Protein AF-A0A850S9U6-F1 (afdb_monomer)

Secondary structure (DSSP, 8-state):
---EEEE-S--HHHHS-SS-S-B-S-EEEE---EEETTEEE---EEEEESSS-B--HHHHHHHHHHHHHTT-PPPP--B-TTSPBP-STTTHHHHHHHHHHHHHTT--TTTS-HHHHHHHHHHH---HHHHHHHHHHHIIIIIHHHHHTT--EEEEEE-----GGGTTSHHHHHHHHHH-EEEEEEEEEEE--TTS--EEEEEEE-TTSTT-EEEEEE--BTTB-------B--TT---STTSS----TTS---TTS--SEEEEPP----TTT----

pLDDT: mean 76.16, std 18.92, range [28.38, 97.56]

Radius of gyration: 18.92 Å; Cα contacts (8 Å, |Δi|>4): 518; chains: 1; bounding box: 41×50×53 Å

Sequence (277 aa):
MPQQKTQTLFDIKKHGFNFVNSWEGNITIKIPKLSIGPLKIDLGEVTIMKNMSYGLCGGMIYSALDSFLEGREIPDQRCDAYGRLVLDAATRPIKKYIWARQMDSLRSDDDGWGPVKKMLDWVFRQTKGEVIGWSTDRFKYEIAPRIDGGVPVPLLLVRKAYGYKSLLKNKSLAKALYTNHQVLAIGYRRHEPAGQLAHWDVDIYDPNYPDEVHTLHHHKEGKKVIRMQTRKVDSDRFTNYDYNSGVDVNNPLPSNGIFRGFFNTTYFIDKEERIMP

Nearest PDB structures (foldseek):
  1nmb-assembly1_N  TM=3.288E-01  e=9.186E+00  Influenza A virus

Mean predicted aligned error: 9.52 Å

Foldseek 3Di:
DDKDKFFFPQDLQFLADQAAFKDFAWDKDADDFDDQPPDTDHDGIDTLDHGDIAGLFQLRQQSSLLCVVVVGGAPDFDADPRRHGDDDPVCVLVVVLSVVSSQVLQQDDPPTGVNLSVLVNLQADDALVVQLVVQVVQCVPPQQVCSNVSHKFKKKFQQHHDHPVCSVPVNVSSCSVRLIGIWIFGIKIWDDDVPADIWMWTWIGGSNDRPFIFTQTRGDDDRDDDWGDRDGPDPDDPPPPPPPPPPPPPDDDPSRTGTSHMHTGDRDCPPPDRDRD

Solvent-accessible surface area (backbone atoms only — not comparable to full-atom values): 15802 Å² total; per-residue (Å²): 126,84,70,55,70,51,58,27,84,71,48,53,83,39,22,35,60,83,33,33,50,61,44,81,47,68,46,67,50,74,45,68,78,42,71,49,87,95,42,78,46,75,62,54,71,41,72,61,41,73,81,40,80,45,67,54,34,36,1,50,42,45,51,23,48,49,22,51,76,70,75,38,67,53,72,90,78,59,57,45,102,82,34,27,67,54,83,50,87,80,42,44,53,46,55,53,50,29,54,53,31,33,53,49,50,37,21,35,90,93,80,53,33,49,44,48,42,52,50,48,50,61,23,33,42,81,62,55,65,59,44,36,51,50,22,52,50,41,37,66,74,59,42,46,60,34,25,76,69,45,39,66,41,48,30,40,38,42,35,61,77,40,55,63,85,42,61,85,35,67,71,53,47,41,47,55,66,72,59,37,50,34,32,26,37,37,25,35,33,47,43,70,53,90,97,53,75,68,27,38,39,34,31,24,46,39,45,76,43,42,82,42,52,25,35,42,52,50,54,77,50,96,92,63,67,62,62,32,49,83,42,72,75,69,79,98,68,88,74,80,76,74,79,78,61,79,73,62,89,85,65,77,69,78,94,81,51,54,35,53,32,46,42,77,43,65,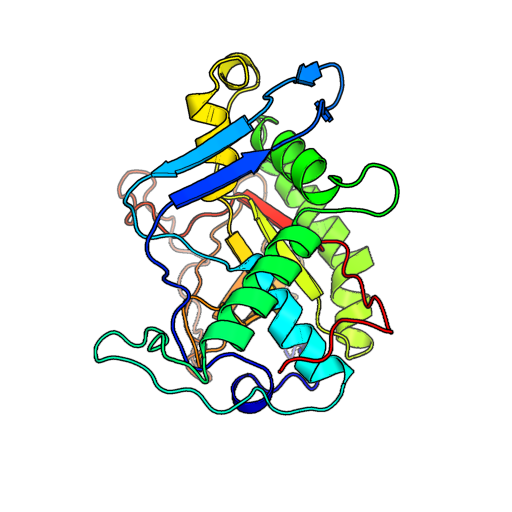83,83,83,65,88,87,82,69,75,88,111

Structure (mmCIF, N/CA/C/O backbone):
data_AF-A0A850S9U6-F1
#
_entry.id   AF-A0A850S9U6-F1
#
loop_
_atom_site.group_PDB
_atom_site.id
_atom_site.type_symbol
_atom_site.label_atom_id
_atom_site.label_alt_id
_atom_site.label_comp_id
_atom_site.label_asym_id
_atom_site.label_entity_id
_atom_site.label_seq_id
_atom_site.pdbx_PDB_ins_code
_atom_site.Cartn_x
_atom_site.Cartn_y
_atom_site.Cartn_z
_atom_site.occupancy
_atom_site.B_iso_or_equiv
_atom_site.auth_seq_id
_atom_site.auth_comp_id
_atom_site.auth_asym_id
_atom_site.auth_atom_id
_atom_site.pdbx_PDB_model_num
ATOM 1 N N . MET A 1 1 ? -17.280 -20.811 16.523 1.00 45.53 1 MET A N 1
ATOM 2 C CA . MET A 1 1 ? -17.776 -20.935 15.132 1.00 45.53 1 MET A CA 1
ATOM 3 C C . MET A 1 1 ? -16.576 -20.884 14.192 1.00 45.53 1 MET A C 1
ATOM 5 O O . MET A 1 1 ? -15.573 -20.311 14.610 1.00 45.53 1 MET A O 1
ATOM 9 N N . PRO A 1 2 ? -16.615 -21.512 13.003 1.00 50.59 2 PRO A N 1
ATOM 10 C CA . PRO A 1 2 ? -15.501 -21.455 12.057 1.00 50.59 2 PRO A CA 1
ATOM 11 C C . PRO A 1 2 ? -15.239 -20.015 11.595 1.00 50.59 2 PRO A C 1
ATOM 13 O O . PRO A 1 2 ? -16.166 -19.224 11.434 1.00 50.59 2 PRO A O 1
ATOM 16 N N . GLN A 1 3 ? -13.965 -19.682 11.402 1.00 64.06 3 GLN A N 1
ATOM 17 C CA . GLN A 1 3 ? -13.513 -18.373 10.935 1.00 64.06 3 GLN A CA 1
ATOM 18 C C . GLN A 1 3 ? -13.866 -18.215 9.450 1.00 64.06 3 GLN A C 1
ATOM 20 O O . GLN A 1 3 ? -13.348 -18.951 8.611 1.00 64.06 3 GLN A O 1
ATOM 25 N N . GLN A 1 4 ? -14.736 -17.263 9.106 1.00 75.94 4 GLN A N 1
ATOM 26 C CA . GLN A 1 4 ? -15.033 -16.975 7.702 1.00 75.94 4 GLN A CA 1
ATOM 27 C C . GLN A 1 4 ? -13.860 -16.194 7.097 1.00 75.94 4 GLN A C 1
ATOM 29 O O . GLN A 1 4 ? -13.583 -15.068 7.520 1.00 75.94 4 GLN A O 1
ATOM 34 N N . LYS A 1 5 ? -13.165 -16.807 6.132 1.00 87.62 5 LYS A N 1
ATOM 35 C CA . LYS A 1 5 ? -12.080 -16.201 5.352 1.00 87.62 5 LYS A CA 1
ATOM 36 C C . LYS A 1 5 ? -12.600 -15.814 3.966 1.00 87.62 5 LYS A C 1
ATOM 38 O O . LYS A 1 5 ? -13.011 -16.692 3.213 1.00 87.62 5 LYS A O 1
ATOM 43 N N . THR A 1 6 ? -12.519 -14.533 3.623 1.00 93.44 6 THR A N 1
ATOM 44 C CA . THR A 1 6 ? -12.699 -14.027 2.253 1.00 93.44 6 THR A CA 1
ATOM 45 C C . THR A 1 6 ? -11.321 -13.699 1.677 1.00 93.44 6 THR A C 1
ATOM 47 O O . THR A 1 6 ? -10.477 -13.145 2.383 1.00 93.44 6 THR A O 1
ATOM 50 N N . GLN A 1 7 ? -11.065 -14.021 0.410 1.00 95.38 7 GLN A N 1
ATOM 51 C CA . GLN A 1 7 ? -9.871 -13.589 -0.327 1.00 95.38 7 GLN A CA 1
ATOM 52 C C . GLN A 1 7 ? -10.266 -13.142 -1.733 1.00 95.38 7 GLN A C 1
ATOM 54 O O . GLN A 1 7 ? -11.222 -13.652 -2.312 1.00 95.38 7 GLN A O 1
ATOM 59 N N . THR A 1 8 ? -9.485 -12.221 -2.278 1.00 97.12 8 THR A N 1
ATOM 60 C CA . THR A 1 8 ? -9.465 -11.891 -3.705 1.00 97.12 8 THR A CA 1
ATOM 61 C C . THR A 1 8 ? -8.628 -12.919 -4.477 1.00 97.12 8 THR A C 1
ATOM 63 O O . THR A 1 8 ? -7.943 -13.746 -3.876 1.00 97.12 8 THR A O 1
ATOM 66 N N . LEU A 1 9 ? -8.627 -12.846 -5.811 1.00 97.19 9 LEU A N 1
ATOM 67 C CA . LEU A 1 9 ? -7.734 -13.653 -6.658 1.00 97.19 9 LEU A CA 1
ATOM 68 C C . LEU A 1 9 ? -6.319 -13.047 -6.799 1.00 97.19 9 LEU A C 1
ATOM 70 O O . LEU A 1 9 ? -5.567 -13.430 -7.695 1.00 97.19 9 LEU A O 1
ATOM 74 N N . PHE A 1 10 ? -5.949 -12.082 -5.949 1.00 97.31 10 PHE A N 1
ATOM 75 C CA . PHE A 1 10 ? -4.628 -11.458 -5.980 1.00 97.31 10 PHE A CA 1
ATOM 76 C C . PHE A 1 10 ? -3.550 -12.444 -5.513 1.00 97.31 10 PHE A C 1
ATOM 78 O O . PHE A 1 10 ? -3.314 -12.633 -4.321 1.00 97.31 10 PHE A O 1
ATOM 85 N N . ASP A 1 11 ? -2.875 -13.063 -6.475 1.00 95.88 11 ASP A N 1
ATOM 86 C CA . ASP A 1 11 ? -1.643 -13.815 -6.250 1.00 95.88 11 ASP A CA 1
ATOM 87 C C . ASP A 1 11 ? -0.455 -12.848 -6.107 1.00 95.88 11 ASP A C 1
ATOM 89 O O . ASP A 1 11 ? -0.124 -12.122 -7.048 1.00 95.88 11 ASP A O 1
ATOM 93 N N . ILE A 1 12 ? 0.190 -12.843 -4.937 1.00 93.81 12 ILE A N 1
ATOM 94 C CA . ILE A 1 12 ? 1.340 -11.977 -4.636 1.00 93.81 12 ILE A CA 1
ATOM 95 C C . ILE A 1 12 ? 2.566 -12.271 -5.512 1.00 93.81 12 ILE A C 1
ATOM 97 O O . ILE A 1 12 ? 3.375 -11.374 -5.706 1.00 93.81 12 ILE A O 1
ATOM 101 N N . LYS A 1 13 ? 2.697 -13.490 -6.053 1.00 93.12 13 LYS A N 1
ATOM 102 C CA . LYS A 1 13 ? 3.834 -13.896 -6.898 1.00 93.12 13 LYS A CA 1
ATOM 103 C C . LYS A 1 13 ? 3.654 -13.521 -8.364 1.00 93.12 13 LYS A C 1
ATOM 105 O O . LYS A 1 13 ? 4.620 -13.518 -9.116 1.00 93.12 13 LYS A O 1
ATOM 110 N N . LYS A 1 14 ? 2.412 -13.244 -8.767 1.00 95.00 14 LYS A N 1
ATOM 111 C CA . LYS A 1 14 ? 2.054 -12.821 -10.126 1.00 95.00 14 LYS A CA 1
ATOM 112 C C . LYS A 1 14 ? 1.862 -11.320 -10.210 1.00 95.00 14 LYS A C 1
ATOM 114 O O . LYS A 1 14 ? 2.359 -10.696 -11.132 1.00 95.00 14 LYS A O 1
ATOM 119 N N . HIS A 1 15 ? 1.138 -10.742 -9.257 1.00 96.12 15 HIS A N 1
ATOM 120 C CA . HIS A 1 15 ? 0.735 -9.336 -9.290 1.00 96.12 15 HIS A CA 1
ATOM 121 C C . HIS A 1 15 ? 1.521 -8.466 -8.298 1.00 96.12 15 HIS A C 1
ATOM 123 O O . HIS A 1 15 ? 1.334 -7.256 -8.283 1.00 96.12 15 HIS A O 1
ATOM 129 N N . GLY A 1 16 ? 2.360 -9.052 -7.437 1.00 94.88 16 GLY A N 1
ATOM 130 C CA . GLY A 1 16 ? 3.241 -8.329 -6.518 1.00 94.88 16 GLY A CA 1
ATOM 131 C C . GLY A 1 16 ? 4.669 -8.221 -7.058 1.00 94.88 16 GLY A C 1
ATOM 132 O O . GLY A 1 16 ? 5.138 -9.077 -7.802 1.00 94.88 16 GLY A O 1
ATOM 133 N N . PHE A 1 17 ? 5.365 -7.144 -6.693 1.00 94.62 17 PHE A N 1
ATOM 134 C CA . PHE A 1 17 ? 6.792 -6.983 -6.977 1.00 94.62 17 PHE A CA 1
ATOM 135 C C . PHE A 1 17 ? 7.620 -7.944 -6.119 1.00 94.62 17 PHE A C 1
ATOM 137 O O . PHE A 1 17 ? 7.339 -8.085 -4.926 1.00 94.62 17 PHE A O 1
ATOM 144 N N . ASN A 1 18 ? 8.669 -8.527 -6.708 1.00 92.50 18 ASN A N 1
ATOM 145 C CA . ASN A 1 18 ? 9.593 -9.451 -6.034 1.00 92.50 18 ASN A CA 1
ATOM 146 C C . ASN A 1 18 ? 10.789 -8.739 -5.357 1.00 92.50 18 ASN A C 1
ATOM 148 O O . ASN A 1 18 ? 11.627 -9.381 -4.723 1.00 92.50 18 ASN A O 1
ATOM 152 N N . PHE A 1 19 ? 10.875 -7.409 -5.480 1.00 92.94 19 PHE A N 1
ATOM 153 C CA . PHE A 1 19 ? 11.898 -6.587 -4.838 1.00 92.94 19 PHE A CA 1
ATOM 154 C C . PHE A 1 19 ? 11.348 -5.793 -3.651 1.00 92.94 19 PHE A C 1
ATOM 156 O O . PHE A 1 19 ? 10.196 -5.356 -3.637 1.00 92.94 19 PHE A O 1
ATOM 163 N N . VAL A 1 20 ? 12.208 -5.541 -2.663 1.00 90.44 20 VAL A N 1
ATOM 164 C CA . VAL A 1 20 ? 11.877 -4.718 -1.497 1.00 90.44 20 VAL A CA 1
ATOM 165 C C . VAL A 1 20 ? 11.725 -3.253 -1.899 1.00 90.44 20 VAL A C 1
ATOM 167 O O . VAL A 1 20 ? 12.541 -2.693 -2.636 1.00 90.44 20 VAL A O 1
ATOM 170 N N . ASN A 1 21 ? 10.707 -2.602 -1.350 1.00 91.00 21 ASN A N 1
ATOM 171 C CA . ASN A 1 21 ? 10.421 -1.180 -1.503 1.00 91.00 21 ASN A CA 1
ATOM 172 C C . ASN A 1 21 ? 11.488 -0.272 -0.846 1.00 91.00 21 ASN A C 1
ATOM 174 O O . ASN A 1 21 ? 11.256 0.371 0.180 1.00 91.00 21 ASN A O 1
ATOM 178 N N . SER A 1 22 ? 12.673 -0.207 -1.449 1.00 89.62 22 SER A N 1
ATOM 179 C CA . SER A 1 22 ? 13.785 0.636 -1.015 1.00 89.62 22 SER A CA 1
ATOM 180 C C . SER A 1 22 ? 14.464 1.288 -2.211 1.00 89.62 22 SER A C 1
ATOM 182 O O . SER A 1 22 ? 14.926 0.625 -3.138 1.00 89.62 22 SER A O 1
ATOM 184 N N . TRP A 1 23 ? 14.532 2.613 -2.171 1.00 88.75 23 TRP A N 1
ATOM 185 C CA . TRP A 1 23 ? 14.993 3.449 -3.268 1.00 88.75 23 TRP A CA 1
ATOM 186 C C . TRP A 1 23 ? 15.943 4.522 -2.746 1.00 88.75 23 TRP A C 1
ATOM 188 O O . TRP A 1 23 ? 15.773 5.022 -1.638 1.00 88.75 23 TRP A O 1
ATOM 198 N N . GLU A 1 24 ? 16.917 4.922 -3.558 1.00 85.56 24 GLU A N 1
ATOM 199 C CA . GLU A 1 24 ? 17.887 5.962 -3.202 1.00 85.56 24 GLU A CA 1
ATOM 200 C C . GLU A 1 24 ? 17.652 7.263 -3.989 1.00 85.56 24 GLU A C 1
ATOM 202 O O . GLU A 1 24 ? 17.109 7.264 -5.105 1.00 85.56 24 GLU A O 1
ATOM 207 N N . GLY A 1 25 ? 18.054 8.390 -3.389 1.00 82.81 25 GLY A N 1
ATOM 208 C CA . GLY A 1 25 ? 18.058 9.716 -4.013 1.00 82.81 25 GLY A CA 1
ATOM 209 C C . GLY A 1 25 ? 17.335 10.794 -3.201 1.00 82.81 25 GLY A C 1
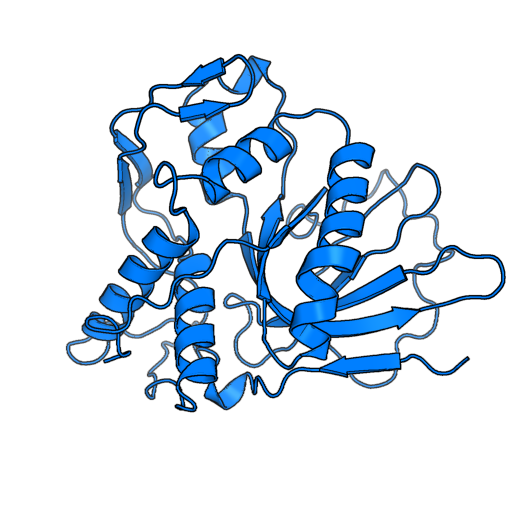ATOM 210 O O . GLY A 1 25 ? 17.405 10.831 -1.972 1.00 82.81 25 GLY A O 1
ATOM 211 N N . ASN A 1 26 ? 16.660 11.696 -3.918 1.00 80.25 26 ASN A N 1
ATOM 212 C CA . ASN A 1 26 ? 15.934 12.834 -3.360 1.00 80.25 26 ASN A CA 1
ATOM 213 C C . ASN A 1 26 ? 14.457 12.757 -3.765 1.00 80.25 26 ASN A C 1
ATOM 215 O O . ASN A 1 26 ? 14.160 12.617 -4.949 1.00 80.25 26 ASN A O 1
ATOM 219 N N . ILE A 1 27 ? 13.548 12.909 -2.800 1.00 76.56 27 ILE A N 1
ATOM 220 C CA . ILE A 1 27 ? 12.126 13.157 -3.059 1.00 76.56 27 ILE A CA 1
ATOM 221 C C . ILE A 1 27 ? 11.841 14.620 -2.756 1.00 76.56 27 ILE A C 1
ATOM 223 O O . ILE A 1 27 ? 11.887 15.047 -1.598 1.00 76.56 27 ILE A O 1
ATOM 227 N N . THR A 1 28 ? 11.457 15.351 -3.796 1.00 79.94 28 THR A N 1
ATOM 228 C CA . THR A 1 28 ? 10.823 16.662 -3.689 1.00 79.94 28 THR A CA 1
ATOM 229 C C . THR A 1 28 ? 9.444 16.577 -4.322 1.00 79.94 28 THR A C 1
ATOM 231 O O . THR A 1 28 ? 9.316 16.118 -5.454 1.00 79.94 28 THR A O 1
ATOM 234 N N . ILE A 1 29 ? 8.415 17.009 -3.592 1.00 74.69 29 ILE A N 1
ATOM 235 C CA . ILE A 1 29 ? 7.066 17.159 -4.138 1.00 74.69 29 ILE A CA 1
ATOM 236 C C . ILE A 1 29 ? 6.565 18.581 -3.909 1.00 74.69 29 ILE A C 1
ATOM 238 O O . ILE A 1 29 ? 6.795 19.186 -2.860 1.00 74.69 29 ILE A O 1
ATOM 242 N N . LYS A 1 30 ? 5.855 19.112 -4.902 1.00 77.38 30 LYS A N 1
ATOM 243 C CA . LYS A 1 30 ? 5.143 20.381 -4.792 1.00 77.38 30 LYS A CA 1
ATOM 244 C C . LYS A 1 30 ? 3.733 20.097 -4.296 1.00 77.38 30 LYS A C 1
ATOM 246 O O . LYS A 1 30 ? 2.937 19.499 -5.017 1.00 77.38 30 LYS A O 1
ATOM 251 N N . ILE A 1 31 ? 3.446 20.498 -3.063 1.00 71.44 31 ILE A N 1
ATOM 252 C CA . ILE A 1 31 ? 2.137 20.303 -2.439 1.00 71.44 31 ILE A CA 1
ATOM 253 C C . ILE A 1 31 ? 1.383 21.629 -2.590 1.00 71.44 31 ILE A C 1
ATOM 255 O O . ILE A 1 31 ? 1.875 22.653 -2.112 1.00 71.44 31 ILE A O 1
ATOM 259 N N . PRO A 1 32 ? 0.226 21.661 -3.274 1.00 71.25 32 PRO A N 1
ATOM 260 C CA . PRO A 1 32 ? -0.547 22.887 -3.412 1.00 71.25 32 PRO A CA 1
ATOM 261 C C . PRO A 1 32 ? -1.145 23.300 -2.064 1.00 71.25 32 PRO A C 1
ATOM 263 O O . PRO A 1 32 ? -1.090 22.565 -1.079 1.00 71.25 32 PRO A O 1
ATOM 266 N N . LYS A 1 33 ? -1.776 24.475 -2.032 1.00 78.06 33 LYS A N 1
ATOM 267 C CA . LYS A 1 33 ? -2.509 24.952 -0.856 1.00 78.06 33 LYS A CA 1
ATOM 268 C C . LYS A 1 33 ? -3.593 23.943 -0.459 1.00 78.06 33 LYS A C 1
ATOM 270 O O . LYS A 1 33 ? -4.562 23.752 -1.190 1.00 78.06 33 LYS A O 1
ATOM 275 N N . LEU A 1 34 ? -3.439 23.311 0.704 1.00 75.88 34 LEU A N 1
ATOM 276 C CA . LEU A 1 34 ? -4.394 22.347 1.248 1.00 75.88 34 LEU A CA 1
ATOM 277 C C . LEU A 1 34 ? -5.291 23.018 2.293 1.00 75.88 34 LEU A C 1
ATOM 279 O O . LEU A 1 34 ? -4.808 23.717 3.183 1.00 75.88 34 LEU A O 1
ATOM 283 N N . SER A 1 35 ? -6.590 22.737 2.230 1.00 76.38 35 SER A N 1
ATOM 284 C CA . SER A 1 35 ? -7.536 23.016 3.317 1.00 76.38 35 SER A CA 1
ATOM 285 C C . SER A 1 35 ? -7.753 21.735 4.121 1.00 76.38 35 SER A C 1
ATOM 287 O O . SER A 1 35 ? -8.098 20.707 3.539 1.00 76.38 35 SER A O 1
ATOM 289 N N . ILE A 1 36 ? -7.536 21.784 5.437 1.00 72.81 36 ILE A N 1
ATOM 290 C CA . ILE A 1 36 ? -7.660 20.645 6.359 1.00 72.81 36 ILE A CA 1
ATOM 291 C C . ILE A 1 36 ? -8.475 21.094 7.573 1.00 72.81 36 ILE A C 1
ATOM 293 O O . ILE A 1 36 ? -7.960 21.734 8.495 1.00 72.81 36 ILE A O 1
ATOM 297 N N . GLY A 1 37 ? -9.779 20.809 7.544 1.00 70.69 37 GLY A N 1
ATOM 298 C CA . GLY A 1 37 ? -10.733 21.404 8.481 1.00 70.69 37 GLY A CA 1
ATOM 299 C C . GLY A 1 37 ? -10.670 22.941 8.413 1.00 70.69 37 GLY A C 1
ATOM 300 O O . GLY A 1 37 ? -10.733 23.490 7.314 1.00 70.69 37 GLY A O 1
ATOM 301 N N . PRO A 1 38 ? -10.501 23.655 9.543 1.00 67.56 38 PRO A N 1
ATOM 302 C CA . PRO A 1 38 ? -10.399 25.116 9.552 1.00 67.56 38 PRO A CA 1
ATOM 303 C C . PRO A 1 38 ? -9.032 25.652 9.083 1.00 67.56 38 PRO A C 1
ATOM 305 O O . PRO A 1 38 ? -8.862 26.865 8.970 1.00 67.56 38 PRO A O 1
ATOM 308 N N . LEU A 1 39 ? -8.032 24.792 8.853 1.00 67.75 39 LEU A N 1
ATOM 309 C CA . LEU A 1 39 ? -6.667 25.219 8.542 1.00 67.75 39 LEU A CA 1
ATOM 310 C C . LEU A 1 39 ? -6.426 25.288 7.035 1.00 67.75 39 LEU A C 1
ATOM 312 O O . LEU A 1 39 ? -6.672 24.323 6.316 1.00 67.75 39 LEU A O 1
ATOM 316 N N . LYS A 1 40 ? -5.862 26.408 6.577 1.00 73.88 40 LYS A N 1
ATOM 317 C CA . LYS A 1 40 ? -5.278 26.554 5.239 1.00 73.88 40 LYS A CA 1
ATOM 318 C C . LYS A 1 40 ? -3.764 26.431 5.366 1.00 73.88 40 LYS A C 1
ATOM 320 O O . LYS A 1 40 ? -3.155 27.159 6.146 1.00 73.88 40 LYS A O 1
ATOM 325 N N . ILE A 1 41 ? -3.172 25.505 4.626 1.00 72.25 41 ILE A N 1
ATOM 326 C CA . ILE A 1 41 ? -1.749 25.178 4.677 1.00 72.25 41 ILE A CA 1
ATOM 327 C C . ILE A 1 41 ? -1.170 25.414 3.285 1.00 72.25 41 ILE A C 1
ATOM 329 O O . ILE A 1 41 ? -1.591 24.766 2.331 1.00 72.25 41 ILE A O 1
ATOM 333 N N . ASP A 1 42 ? -0.199 26.317 3.175 1.00 72.25 42 ASP A N 1
ATOM 334 C CA . ASP A 1 42 ? 0.650 26.450 1.990 1.00 72.25 42 ASP A CA 1
ATOM 335 C C . ASP A 1 42 ? 2.048 25.929 2.320 1.00 72.25 42 ASP A C 1
ATOM 337 O O . ASP A 1 42 ? 2.600 26.260 3.370 1.00 72.25 42 ASP A O 1
ATOM 341 N N . LEU A 1 43 ? 2.596 25.099 1.438 1.00 64.50 43 LEU A N 1
ATOM 342 C CA . LEU A 1 43 ? 3.902 24.463 1.609 1.00 64.50 43 LEU A CA 1
ATOM 343 C C . LEU A 1 43 ? 4.844 24.733 0.442 1.00 64.50 43 LEU A C 1
ATOM 345 O O . LEU A 1 43 ? 6.041 24.486 0.575 1.00 64.50 43 LEU A O 1
ATOM 349 N N . GLY A 1 44 ? 4.316 25.208 -0.691 1.00 69.81 44 GLY A N 1
ATOM 350 C CA . GLY A 1 44 ? 5.055 25.285 -1.942 1.00 69.81 44 GLY A CA 1
ATOM 351 C C . GLY A 1 44 ? 5.729 23.956 -2.297 1.00 69.81 44 GLY A C 1
ATOM 352 O O . GLY A 1 44 ? 5.081 22.925 -2.488 1.00 69.81 44 GLY A O 1
ATOM 353 N N . GLU A 1 45 ? 7.051 23.998 -2.415 1.00 74.25 45 GLU A N 1
ATOM 354 C CA . GLU A 1 45 ? 7.891 22.857 -2.758 1.00 74.25 45 GLU A CA 1
ATOM 355 C C . GLU A 1 45 ? 8.578 22.290 -1.509 1.00 74.25 45 GLU A C 1
ATOM 357 O O . GLU A 1 45 ? 9.289 22.997 -0.795 1.00 74.25 45 GLU A O 1
ATOM 362 N N . VAL A 1 46 ? 8.360 21.000 -1.235 1.00 68.56 46 VAL A N 1
ATOM 363 C CA . VAL A 1 46 ? 8.874 20.317 -0.044 1.00 68.56 46 VAL A CA 1
ATOM 364 C C . VAL A 1 46 ? 9.772 19.161 -0.461 1.00 68.56 46 VAL A C 1
ATOM 366 O O . VAL A 1 46 ? 9.305 18.141 -0.970 1.00 68.56 46 VAL A O 1
ATOM 369 N N . THR A 1 47 ? 11.067 19.275 -0.168 1.00 70.06 47 THR A N 1
ATOM 370 C CA . THR A 1 47 ? 11.963 18.113 -0.140 1.00 70.06 47 THR A CA 1
ATOM 371 C C . THR A 1 47 ? 11.637 17.275 1.093 1.00 70.06 47 THR A C 1
ATOM 373 O O . THR A 1 47 ? 11.915 17.672 2.226 1.00 70.06 47 THR A O 1
ATOM 376 N N . ILE A 1 48 ? 11.013 16.120 0.873 1.00 66.88 48 ILE A N 1
ATOM 377 C CA . ILE A 1 48 ? 10.585 15.194 1.926 1.00 66.88 48 ILE A CA 1
ATOM 378 C C . ILE A 1 48 ? 11.770 14.346 2.398 1.00 66.88 48 ILE A C 1
ATOM 380 O O . ILE A 1 48 ? 11.909 14.098 3.597 1.00 66.88 48 ILE A O 1
ATOM 384 N N . MET A 1 49 ? 12.650 13.949 1.473 1.00 64.44 49 MET A N 1
ATOM 385 C CA . MET A 1 49 ? 13.872 13.191 1.754 1.00 64.44 49 MET A CA 1
ATOM 386 C C . MET A 1 49 ? 15.013 13.679 0.857 1.00 64.44 49 MET A C 1
ATOM 388 O O . MET A 1 49 ? 14.818 13.868 -0.343 1.00 64.44 49 MET A O 1
ATOM 392 N N . LYS A 1 50 ? 16.198 13.886 1.448 1.00 65.38 50 LYS A N 1
ATOM 393 C CA . LYS A 1 50 ? 17.419 14.310 0.752 1.00 65.38 50 LYS A CA 1
ATOM 394 C C . LYS A 1 50 ? 18.568 13.372 1.110 1.00 65.38 50 LYS A C 1
ATOM 396 O O . LYS A 1 50 ? 18.888 13.274 2.290 1.00 65.38 50 LYS A O 1
ATOM 401 N N . ASN A 1 51 ? 19.192 12.741 0.118 1.00 63.03 51 ASN A N 1
ATOM 402 C CA . ASN A 1 51 ? 20.294 11.785 0.277 1.00 63.03 51 ASN A CA 1
ATOM 403 C C . ASN A 1 51 ? 19.979 10.655 1.287 1.00 63.03 51 ASN A C 1
ATOM 405 O O . ASN A 1 51 ? 20.807 10.327 2.134 1.00 63.03 51 ASN A O 1
ATOM 409 N N . MET A 1 52 ? 18.770 10.086 1.234 1.00 66.44 52 MET A N 1
ATOM 410 C CA . MET A 1 52 ? 18.343 8.989 2.116 1.00 66.44 52 MET A CA 1
ATOM 411 C C . MET A 1 52 ? 17.622 7.895 1.325 1.00 66.44 52 MET A C 1
ATOM 413 O O . MET A 1 52 ? 17.112 8.146 0.233 1.00 66.44 52 MET A O 1
ATOM 417 N N . SER A 1 53 ? 17.540 6.700 1.915 1.00 75.81 53 SER A N 1
ATOM 418 C CA . SER A 1 53 ? 16.626 5.653 1.454 1.00 75.81 53 SER A CA 1
ATOM 419 C C . SER A 1 53 ? 15.167 6.085 1.666 1.00 75.81 53 SER A C 1
ATOM 421 O O . SER A 1 53 ? 14.832 6.671 2.701 1.00 75.81 53 SER A O 1
ATOM 423 N N . TYR A 1 54 ? 14.313 5.811 0.681 1.00 81.88 54 TYR A N 1
ATOM 424 C CA . TYR A 1 54 ? 12.877 6.085 0.690 1.00 81.88 54 TYR A CA 1
ATOM 425 C C . TYR A 1 54 ? 12.072 4.913 0.123 1.00 81.88 54 TYR A C 1
ATOM 427 O O . TYR A 1 54 ? 12.606 4.065 -0.589 1.00 81.88 54 TYR A O 1
ATOM 435 N N . GLY A 1 55 ? 10.770 4.894 0.415 1.00 86.06 55 GLY A N 1
ATOM 436 C CA . GLY A 1 55 ? 9.807 3.957 -0.161 1.00 86.06 55 GLY A CA 1
ATOM 437 C C . GLY A 1 55 ? 8.870 4.645 -1.160 1.00 86.06 55 GLY A C 1
ATOM 438 O O . GLY A 1 55 ? 8.475 5.790 -0.951 1.00 86.06 55 GLY A O 1
ATOM 439 N N . LEU A 1 56 ? 8.477 3.921 -2.206 1.00 91.38 56 LEU A N 1
ATOM 440 C CA . LEU A 1 56 ? 7.397 4.241 -3.146 1.00 91.38 56 LEU A CA 1
ATOM 441 C C . LEU A 1 56 ? 6.221 3.263 -2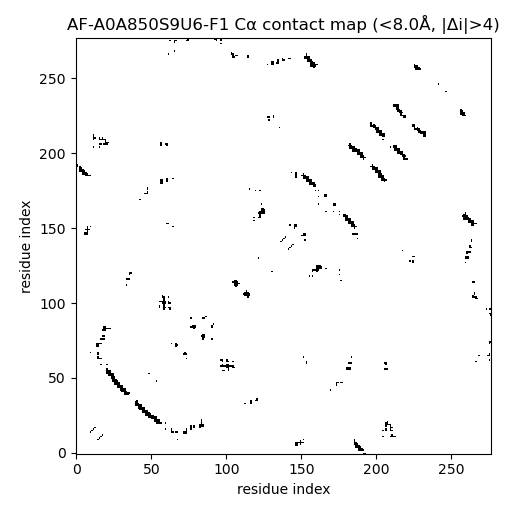.949 1.00 91.38 56 LEU A C 1
ATOM 443 O O . LEU A 1 56 ? 5.672 2.731 -3.913 1.00 91.38 56 LEU A O 1
ATOM 447 N N . CYS A 1 57 ? 5.864 2.997 -1.687 1.00 92.50 57 CYS A N 1
ATOM 448 C CA . CYS A 1 57 ? 4.870 1.986 -1.310 1.00 92.50 57 CYS A CA 1
ATOM 449 C C . CYS A 1 57 ? 3.530 2.174 -2.032 1.00 92.50 57 CYS A C 1
ATOM 451 O O . CYS A 1 57 ? 3.000 1.219 -2.586 1.00 92.50 57 CYS A O 1
ATOM 453 N N . GLY A 1 58 ? 3.013 3.401 -2.104 1.00 92.50 58 GLY A N 1
ATOM 454 C CA . GLY A 1 58 ? 1.768 3.701 -2.807 1.00 92.50 58 GLY A CA 1
ATOM 455 C C . GLY A 1 58 ? 1.851 3.429 -4.303 1.00 92.50 58 GLY A C 1
ATOM 456 O O . GLY A 1 58 ? 0.912 2.887 -4.876 1.00 92.50 58 GLY A O 1
ATOM 457 N N . GLY A 1 59 ? 3.004 3.726 -4.906 1.00 94.31 59 GLY A N 1
ATOM 458 C CA . GLY A 1 59 ? 3.280 3.403 -6.302 1.00 94.31 59 GLY A CA 1
ATOM 459 C C . GLY A 1 59 ? 3.299 1.909 -6.556 1.00 94.31 59 GLY A C 1
ATOM 460 O O . GLY A 1 59 ? 2.587 1.442 -7.433 1.00 94.31 59 GLY A O 1
ATOM 461 N N . MET A 1 60 ? 4.039 1.153 -5.744 1.00 95.75 60 MET A N 1
ATOM 462 C CA . MET A 1 60 ? 4.111 -0.305 -5.865 1.00 95.75 60 MET A CA 1
ATOM 463 C C . MET A 1 60 ? 2.749 -0.965 -5.620 1.00 95.75 60 MET A C 1
ATOM 465 O O . MET A 1 60 ? 2.382 -1.870 -6.356 1.00 95.75 60 MET A O 1
ATOM 469 N N . ILE A 1 61 ? 1.958 -0.479 -4.659 1.00 96.44 61 ILE A N 1
ATOM 470 C CA . ILE A 1 61 ? 0.597 -0.978 -4.419 1.00 96.44 61 ILE A CA 1
ATOM 471 C C . ILE A 1 61 ? -0.348 -0.692 -5.589 1.00 96.44 61 ILE A C 1
ATOM 473 O O . ILE A 1 61 ? -1.138 -1.560 -5.953 1.00 96.44 61 ILE A O 1
ATOM 477 N N . TYR A 1 62 ? -0.287 0.503 -6.178 1.00 95.62 62 TYR A N 1
ATOM 478 C CA . TYR A 1 62 ? -1.147 0.848 -7.311 1.00 95.62 62 TYR A CA 1
ATOM 479 C C . TYR A 1 62 ? -0.725 0.063 -8.553 1.00 95.62 62 TYR A C 1
ATOM 481 O O . TYR A 1 62 ? -1.579 -0.571 -9.156 1.00 95.62 62 TYR A O 1
ATOM 489 N N . SER A 1 63 ? 0.577 -0.005 -8.845 1.00 95.38 63 SER A N 1
ATOM 490 C CA . SER A 1 63 ? 1.146 -0.819 -9.925 1.00 95.38 63 SER A CA 1
ATOM 491 C C . SER A 1 63 ? 0.813 -2.310 -9.799 1.00 95.38 63 SER A C 1
ATOM 493 O O . SER A 1 63 ? 0.461 -2.943 -10.786 1.00 95.38 63 SER A O 1
ATOM 495 N N . ALA A 1 64 ? 0.855 -2.865 -8.589 1.00 96.00 64 ALA A N 1
ATOM 496 C CA . ALA A 1 64 ? 0.444 -4.241 -8.327 1.00 96.00 64 ALA A CA 1
ATOM 497 C C . ALA A 1 64 ? -1.058 -4.469 -8.581 1.00 96.00 64 ALA A C 1
ATOM 499 O O . ALA A 1 64 ? -1.467 -5.485 -9.147 1.00 96.00 64 ALA A O 1
ATOM 500 N N . LEU A 1 65 ? -1.896 -3.502 -8.195 1.00 96.06 65 LEU A N 1
ATOM 501 C CA . LEU A 1 65 ? -3.328 -3.548 -8.477 1.00 96.06 65 LEU A CA 1
ATOM 502 C C . LEU A 1 65 ? -3.637 -3.380 -9.975 1.00 96.06 65 LEU A C 1
ATOM 504 O O . LEU A 1 65 ? -4.571 -4.016 -10.457 1.00 96.06 65 LEU A O 1
ATOM 508 N N . ASP A 1 66 ? -2.841 -2.598 -10.710 1.00 95.19 66 ASP A N 1
ATOM 509 C CA . ASP A 1 66 ? -2.931 -2.480 -12.173 1.00 95.19 66 ASP A CA 1
ATOM 510 C C . ASP A 1 66 ? -2.734 -3.857 -12.827 1.00 95.19 66 ASP A C 1
ATOM 512 O O . ASP A 1 66 ? -3.602 -4.320 -13.565 1.00 95.19 66 ASP A O 1
ATOM 516 N N . SER A 1 67 ? -1.661 -4.570 -12.463 1.00 94.38 67 SER A N 1
ATOM 517 C CA . SER A 1 67 ? -1.391 -5.937 -12.934 1.00 94.38 67 SER A CA 1
ATOM 518 C C . SER A 1 67 ? -2.547 -6.898 -12.653 1.00 94.38 67 SER A C 1
ATOM 520 O O . SER A 1 67 ? -2.984 -7.613 -13.553 1.00 94.38 67 SER A O 1
ATOM 522 N N . PHE A 1 68 ? -3.100 -6.878 -11.435 1.00 95.62 68 PHE A N 1
ATOM 523 C CA . PHE A 1 68 ? -4.259 -7.702 -11.081 1.00 95.62 68 PHE A CA 1
ATOM 524 C C . PHE A 1 68 ? -5.507 -7.385 -11.917 1.00 95.62 68 PHE A C 1
ATOM 526 O O . PHE A 1 68 ? -6.161 -8.301 -12.413 1.00 95.62 68 PHE A O 1
ATOM 533 N N . LEU A 1 69 ? -5.850 -6.105 -12.087 1.00 94.06 69 LEU A N 1
ATOM 534 C CA . LEU A 1 69 ? -7.068 -5.704 -12.799 1.00 94.06 69 LEU A CA 1
ATOM 535 C C . LEU A 1 69 ? -6.955 -5.851 -14.321 1.00 94.06 69 LEU A C 1
ATOM 537 O O . LEU A 1 69 ? -7.973 -6.036 -14.985 1.00 94.06 69 LEU A O 1
ATOM 541 N N . GLU A 1 70 ? -5.739 -5.823 -14.867 1.00 93.00 70 GLU A N 1
ATOM 542 C CA . GLU A 1 70 ? -5.468 -6.165 -16.266 1.00 93.00 70 GLU A CA 1
ATOM 543 C C . GLU A 1 70 ? -5.290 -7.678 -16.505 1.00 93.00 70 GLU A C 1
ATOM 545 O O . GLU A 1 70 ? -5.164 -8.099 -17.654 1.00 93.00 70 GLU A O 1
ATOM 550 N N . GLY A 1 71 ? -5.274 -8.504 -15.450 1.00 93.12 71 GLY A N 1
ATOM 551 C CA . GLY A 1 71 ? -5.034 -9.948 -15.551 1.00 93.12 71 GLY A CA 1
ATOM 552 C C . GLY A 1 71 ? -3.623 -10.304 -16.034 1.00 93.12 71 GLY A C 1
ATOM 553 O O . GLY A 1 71 ? -3.441 -11.321 -16.704 1.00 93.12 71 GLY A O 1
ATOM 554 N N . ARG A 1 72 ? -2.632 -9.454 -15.735 1.00 91.94 72 ARG A N 1
ATOM 555 C CA . ARG A 1 72 ? -1.233 -9.603 -16.154 1.00 91.94 72 ARG A CA 1
ATOM 556 C C . ARG A 1 72 ? -0.332 -9.970 -14.987 1.00 91.94 72 ARG A C 1
ATOM 558 O O . ARG A 1 72 ? -0.538 -9.530 -13.858 1.00 91.94 72 ARG A O 1
ATOM 565 N N . GLU A 1 73 ? 0.730 -10.699 -15.293 1.00 93.19 73 GLU A N 1
ATOM 566 C CA . GLU A 1 73 ? 1.849 -10.865 -14.370 1.00 93.19 73 GLU A CA 1
ATOM 567 C C . GLU A 1 73 ? 2.733 -9.605 -14.400 1.00 93.19 73 GLU A C 1
ATOM 569 O O . GLU A 1 73 ? 2.810 -8.898 -15.410 1.00 93.19 73 GLU A O 1
ATOM 574 N N . ILE A 1 74 ? 3.361 -9.286 -13.272 1.00 90.00 74 ILE A N 1
ATOM 575 C CA . ILE A 1 74 ? 4.319 -8.193 -13.156 1.00 90.00 74 ILE A CA 1
ATOM 576 C C . ILE A 1 74 ? 5.582 -8.535 -13.976 1.00 90.00 74 ILE A C 1
ATOM 578 O O . ILE A 1 74 ? 6.031 -9.681 -13.932 1.00 90.00 74 ILE A O 1
ATOM 582 N N . PRO A 1 75 ? 6.179 -7.571 -14.711 1.00 87.00 75 PRO A N 1
ATOM 583 C CA . PRO A 1 75 ? 7.384 -7.803 -15.502 1.00 87.00 75 PRO A CA 1
ATOM 584 C C . PRO A 1 75 ? 8.534 -8.350 -14.660 1.00 87.00 75 PRO A C 1
ATOM 586 O O . PRO A 1 75 ? 8.774 -7.869 -13.549 1.00 87.00 75 PRO A O 1
ATOM 589 N N . ASP A 1 76 ? 9.262 -9.314 -15.219 1.00 82.00 76 ASP A N 1
ATOM 590 C CA . ASP A 1 76 ? 10.317 -10.042 -14.517 1.00 82.00 76 ASP A CA 1
ATOM 591 C C . ASP A 1 76 ? 11.456 -9.112 -14.055 1.00 82.00 76 ASP A C 1
ATOM 593 O O . ASP A 1 76 ? 11.845 -8.159 -14.738 1.00 82.00 76 ASP A O 1
ATOM 597 N N . GLN A 1 77 ? 11.968 -9.354 -12.849 1.00 83.12 77 GLN A N 1
ATOM 598 C CA . GLN A 1 77 ? 12.719 -8.360 -12.079 1.00 83.12 77 GLN A CA 1
ATOM 599 C C . GLN A 1 77 ? 14.018 -8.915 -11.519 1.00 83.12 77 GLN A C 1
ATOM 601 O O . GLN A 1 77 ? 14.042 -9.888 -10.766 1.00 83.12 77 GLN A O 1
ATOM 606 N N . ARG A 1 78 ? 15.116 -8.218 -11.831 1.00 87.44 78 ARG A N 1
ATOM 607 C CA . ARG A 1 78 ? 16.431 -8.497 -11.259 1.00 87.44 78 ARG A CA 1
ATOM 608 C C . ARG A 1 78 ? 16.645 -7.707 -9.970 1.00 87.44 78 ARG A C 1
ATOM 610 O O . ARG A 1 78 ? 16.694 -6.475 -9.989 1.00 87.44 78 ARG A O 1
ATOM 617 N N . CYS A 1 79 ? 16.875 -8.436 -8.885 1.00 89.25 79 CYS A N 1
ATOM 618 C CA . CYS A 1 79 ? 17.208 -7.892 -7.572 1.00 89.25 79 CYS A CA 1
ATOM 619 C C . CYS A 1 79 ? 18.722 -7.899 -7.303 1.00 89.25 79 CYS A C 1
ATOM 621 O O . CYS A 1 79 ? 19.462 -8.711 -7.861 1.00 89.25 79 CYS A O 1
ATOM 623 N N . ASP A 1 80 ? 19.186 -6.994 -6.441 1.00 90.12 80 ASP A N 1
ATOM 624 C CA . ASP A 1 80 ? 20.531 -7.028 -5.862 1.00 90.12 80 ASP A CA 1
ATOM 625 C C . ASP A 1 80 ? 20.601 -7.955 -4.630 1.00 90.12 80 ASP A C 1
ATOM 627 O O . ASP A 1 80 ? 19.607 -8.551 -4.213 1.00 90.12 80 ASP A O 1
ATOM 631 N N . ALA A 1 81 ? 21.783 -8.066 -4.014 1.00 89.44 81 ALA A N 1
ATOM 632 C CA . ALA A 1 81 ? 22.003 -8.900 -2.826 1.00 89.44 81 ALA A CA 1
ATOM 633 C C . ALA A 1 81 ? 21.198 -8.471 -1.575 1.00 89.44 81 ALA A C 1
ATOM 635 O O . ALA A 1 81 ? 21.177 -9.201 -0.586 1.00 89.44 81 ALA A O 1
ATOM 636 N N . TYR A 1 82 ? 20.540 -7.308 -1.609 1.00 86.06 82 TYR A N 1
ATOM 637 C CA . TYR A 1 82 ? 19.652 -6.797 -0.562 1.00 86.06 82 TYR A CA 1
ATOM 638 C C . TYR A 1 82 ? 18.171 -6.866 -0.974 1.00 86.06 82 TYR A C 1
ATOM 640 O O . TYR A 1 82 ? 17.320 -6.277 -0.307 1.00 86.06 82 TYR A O 1
ATOM 648 N N . GLY A 1 83 ? 17.857 -7.552 -2.079 1.00 88.19 83 GLY A N 1
ATOM 649 C CA . GLY A 1 83 ? 16.503 -7.684 -2.610 1.00 88.19 83 GLY A CA 1
ATOM 650 C C . GLY A 1 83 ? 15.974 -6.427 -3.304 1.00 88.19 83 GLY A C 1
ATOM 651 O O . GLY A 1 83 ? 14.771 -6.327 -3.502 1.00 88.19 83 GLY A O 1
ATOM 652 N N . ARG A 1 84 ? 16.815 -5.439 -3.640 1.00 90.69 84 ARG A N 1
ATOM 653 C CA . ARG A 1 84 ? 16.389 -4.160 -4.247 1.00 90.69 84 ARG A CA 1
ATOM 654 C C . ARG A 1 84 ? 16.436 -4.235 -5.770 1.00 90.69 84 ARG A C 1
ATOM 656 O O . ARG A 1 84 ? 17.334 -4.871 -6.316 1.00 90.69 84 ARG A O 1
ATOM 663 N N . LEU A 1 85 ? 15.539 -3.531 -6.463 1.00 91.81 85 LEU A N 1
ATOM 664 C CA . LEU A 1 85 ? 15.523 -3.479 -7.931 1.00 91.81 85 LEU A CA 1
ATOM 665 C C . LEU A 1 85 ? 16.856 -2.955 -8.497 1.00 91.81 85 LEU A C 1
ATOM 667 O O . LEU A 1 85 ? 17.249 -1.816 -8.230 1.00 91.81 85 LEU A O 1
ATOM 671 N N . VAL A 1 86 ? 17.520 -3.748 -9.343 1.00 93.06 86 VAL A N 1
ATOM 672 C CA . VAL A 1 86 ? 18.710 -3.309 -10.085 1.00 93.06 86 VAL A CA 1
ATOM 673 C C . VAL A 1 86 ? 18.283 -2.327 -11.173 1.00 93.06 86 VAL A C 1
ATOM 675 O O . VAL A 1 86 ? 17.519 -2.689 -12.061 1.00 93.06 86 VAL A O 1
ATOM 678 N N . LEU A 1 87 ? 18.774 -1.083 -11.118 1.00 91.06 87 LEU A N 1
ATOM 679 C CA . LEU A 1 87 ? 18.394 -0.015 -12.053 1.00 91.06 87 LEU A CA 1
ATOM 680 C C . LEU A 1 87 ? 19.290 0.042 -13.298 1.00 91.06 87 LEU A C 1
ATOM 682 O O . LEU A 1 87 ? 20.370 0.634 -13.283 1.00 91.06 87 LEU A O 1
ATOM 686 N N . ASP A 1 88 ? 18.787 -0.486 -14.408 1.00 90.25 88 ASP A N 1
ATOM 687 C CA . ASP A 1 88 ? 19.428 -0.493 -15.725 1.00 90.25 88 ASP A CA 1
ATOM 688 C C . ASP A 1 88 ? 18.485 0.072 -16.810 1.00 90.25 88 ASP A C 1
ATOM 690 O O . ASP A 1 88 ? 17.540 0.798 -16.501 1.00 90.25 88 ASP A O 1
ATOM 694 N N . ALA A 1 89 ? 18.774 -0.157 -18.093 1.00 88.06 89 ALA A N 1
ATOM 695 C CA . ALA A 1 89 ? 17.942 0.353 -19.184 1.00 88.06 89 ALA A CA 1
ATOM 696 C C . ALA A 1 89 ? 16.534 -0.277 -19.223 1.00 88.06 89 ALA A C 1
ATOM 698 O O . ALA A 1 89 ? 15.587 0.419 -19.586 1.00 88.06 89 ALA A O 1
ATOM 699 N N . ALA A 1 90 ? 16.392 -1.544 -18.819 1.00 86.62 90 ALA A N 1
ATOM 700 C CA . ALA A 1 90 ? 15.133 -2.287 -18.850 1.00 86.62 90 ALA A CA 1
ATOM 701 C C . ALA A 1 90 ? 14.248 -1.988 -17.631 1.00 86.62 90 ALA A C 1
ATOM 703 O O . ALA A 1 90 ? 13.032 -1.901 -17.756 1.00 86.62 90 ALA A O 1
ATOM 704 N N . THR A 1 91 ? 14.839 -1.745 -16.457 1.00 89.75 91 THR A N 1
ATOM 705 C CA . THR A 1 91 ? 14.074 -1.503 -15.216 1.00 89.75 91 THR A CA 1
ATOM 706 C C . THR A 1 91 ? 13.800 -0.021 -14.912 1.00 89.75 91 THR A C 1
ATOM 708 O O . THR A 1 91 ? 12.950 0.307 -14.078 1.00 89.75 91 THR A O 1
ATOM 711 N N . ARG A 1 92 ? 14.465 0.919 -15.601 1.00 90.69 92 ARG A N 1
ATOM 712 C CA . ARG A 1 92 ? 14.159 2.366 -15.518 1.00 90.69 92 ARG A CA 1
ATOM 713 C C . ARG A 1 92 ? 12.693 2.710 -15.849 1.00 90.69 92 ARG A C 1
ATOM 715 O O . ARG A 1 92 ? 12.126 3.509 -15.098 1.00 90.69 92 ARG A O 1
ATOM 722 N N . PRO A 1 93 ? 12.064 2.147 -16.904 1.00 92.31 93 PRO A N 1
ATOM 723 C CA . PRO A 1 93 ? 10.629 2.288 -17.155 1.00 92.31 93 PRO A CA 1
ATOM 724 C C . PRO A 1 93 ? 9.764 1.873 -15.959 1.00 92.31 93 PRO A C 1
ATOM 726 O O . PRO A 1 93 ? 8.910 2.658 -15.549 1.00 92.31 93 PRO A O 1
ATOM 729 N N . ILE A 1 94 ? 10.050 0.728 -15.326 1.00 91.88 94 ILE A N 1
ATOM 730 C CA . ILE A 1 94 ? 9.331 0.239 -14.135 1.00 91.88 94 ILE A CA 1
ATOM 731 C C . ILE A 1 94 ? 9.421 1.261 -12.989 1.00 91.88 94 ILE A C 1
ATOM 733 O O . ILE A 1 94 ? 8.400 1.655 -12.425 1.00 91.88 94 ILE A O 1
ATOM 737 N N . LYS A 1 95 ? 10.616 1.796 -12.685 1.00 92.88 95 LYS A N 1
ATOM 738 C CA . LYS A 1 95 ? 10.761 2.856 -11.663 1.00 92.88 95 LYS A CA 1
ATOM 739 C C . LYS A 1 95 ? 9.970 4.125 -12.016 1.00 92.88 95 LYS A C 1
ATOM 741 O O . LYS A 1 95 ? 9.368 4.733 -11.130 1.00 92.88 95 LYS A O 1
ATOM 746 N N . LYS A 1 96 ? 9.962 4.541 -13.290 1.00 92.38 96 LYS A N 1
ATOM 747 C CA . LYS A 1 96 ? 9.182 5.703 -13.761 1.00 92.38 96 LYS A CA 1
ATOM 748 C C . LYS A 1 96 ? 7.676 5.462 -13.597 1.00 92.38 96 LYS A C 1
ATOM 750 O O . LYS A 1 96 ? 6.969 6.368 -13.162 1.00 92.38 96 LYS A O 1
ATOM 755 N N . TYR A 1 97 ? 7.213 4.251 -13.901 1.00 93.44 97 TYR A N 1
ATOM 756 C CA . TYR A 1 97 ? 5.824 3.827 -13.747 1.00 93.44 97 TYR A CA 1
ATOM 757 C C . TYR A 1 97 ? 5.387 3.848 -12.275 1.00 93.44 97 TYR A C 1
ATOM 759 O O . TYR A 1 97 ? 4.445 4.556 -11.921 1.00 93.44 97 TYR A O 1
ATOM 767 N N . ILE A 1 98 ? 6.150 3.193 -11.393 1.00 94.44 98 ILE A N 1
ATOM 768 C CA . ILE A 1 98 ? 5.924 3.197 -9.939 1.00 94.44 98 ILE A CA 1
ATOM 769 C C . ILE A 1 98 ? 5.903 4.629 -9.388 1.00 94.44 98 ILE A C 1
ATOM 771 O O . ILE A 1 98 ? 5.056 4.959 -8.562 1.00 94.44 98 ILE A O 1
ATOM 775 N N . TRP A 1 99 ? 6.790 5.517 -9.852 1.00 91.88 99 TRP A N 1
ATOM 776 C CA . TRP A 1 99 ? 6.766 6.925 -9.444 1.00 91.88 99 TRP A CA 1
ATOM 777 C C . TRP A 1 99 ? 5.477 7.648 -9.868 1.00 91.88 99 TRP A C 1
ATOM 779 O O . TRP A 1 99 ? 4.905 8.388 -9.067 1.00 91.88 99 TRP A O 1
ATOM 789 N N . ALA A 1 100 ? 4.988 7.422 -11.092 1.00 91.00 100 ALA A N 1
ATOM 790 C CA . ALA A 1 100 ? 3.718 7.989 -11.548 1.00 91.00 100 ALA A CA 1
ATOM 791 C C . ALA A 1 100 ? 2.546 7.492 -10.683 1.00 91.00 100 ALA A C 1
ATOM 793 O O . ALA A 1 100 ? 1.794 8.304 -10.140 1.00 91.00 100 ALA A O 1
ATOM 794 N N . ARG A 1 101 ? 2.466 6.177 -10.441 1.00 92.88 101 ARG A N 1
ATOM 795 C CA . ARG A 1 101 ? 1.440 5.576 -9.577 1.00 92.88 101 ARG A CA 1
ATOM 796 C C . ARG A 1 101 ? 1.564 6.008 -8.107 1.00 92.88 101 ARG A C 1
ATOM 798 O O . ARG A 1 101 ? 0.552 6.146 -7.428 1.00 92.88 101 ARG A O 1
ATOM 805 N N . GLN A 1 102 ? 2.768 6.330 -7.621 1.00 92.06 102 GLN A N 1
ATOM 806 C CA . GLN A 1 102 ? 2.975 6.917 -6.287 1.00 92.06 102 GLN A CA 1
ATOM 807 C C . GLN A 1 102 ? 2.438 8.350 -6.197 1.00 92.06 102 GLN A C 1
ATOM 809 O O . GLN A 1 102 ? 2.049 8.786 -5.114 1.00 92.06 102 GLN A O 1
ATOM 814 N N . MET A 1 103 ? 2.414 9.104 -7.298 1.00 88.19 103 MET A N 1
ATOM 815 C CA . MET A 1 103 ? 1.718 10.390 -7.315 1.00 88.19 103 MET A CA 1
ATOM 816 C C . MET A 1 103 ? 0.203 10.174 -7.327 1.00 88.19 103 MET A C 1
ATOM 818 O O . MET A 1 103 ? -0.492 10.833 -6.560 1.00 88.19 103 MET A O 1
ATOM 822 N N . ASP A 1 104 ? -0.309 9.225 -8.116 1.00 89.56 104 ASP A N 1
ATOM 823 C CA . ASP A 1 104 ? -1.743 8.896 -8.149 1.00 89.56 104 ASP A CA 1
ATOM 824 C C . ASP A 1 104 ? -2.275 8.440 -6.781 1.00 89.56 104 ASP A C 1
ATOM 826 O O . ASP A 1 104 ? -3.345 8.877 -6.364 1.00 89.56 104 ASP A O 1
ATOM 830 N N . SER A 1 105 ? -1.508 7.640 -6.030 1.00 90.25 105 SER A N 1
ATOM 831 C CA . SER A 1 105 ? -1.909 7.137 -4.706 1.00 90.25 105 SER A CA 1
ATOM 832 C C . SER A 1 105 ? -2.058 8.217 -3.625 1.00 90.25 105 SER A C 1
ATOM 834 O O . SER A 1 105 ? -2.605 7.952 -2.550 1.00 90.25 105 SER A O 1
ATOM 836 N N . LEU A 1 106 ? -1.579 9.434 -3.905 1.00 86.94 106 LEU A N 1
ATOM 837 C CA . LEU A 1 106 ? -1.683 10.617 -3.051 1.00 86.94 106 LEU A CA 1
ATOM 838 C C . LEU A 1 106 ? -2.785 11.592 -3.515 1.00 86.94 106 LEU A C 1
ATOM 840 O O . LEU A 1 106 ? -3.080 12.549 -2.790 1.00 86.94 106 LEU A O 1
ATOM 844 N N . ARG A 1 107 ? -3.389 11.355 -4.689 1.00 84.62 107 ARG A N 1
ATOM 845 C CA . ARG A 1 107 ? -4.328 12.254 -5.383 1.00 84.62 107 ARG A CA 1
ATOM 846 C C . ARG A 1 107 ? -5.799 11.835 -5.234 1.00 84.62 107 ARG A C 1
ATOM 848 O O . ARG A 1 107 ? -6.105 10.739 -4.774 1.00 84.62 107 ARG A O 1
ATOM 855 N N . SER A 1 108 ? -6.719 12.728 -5.600 1.00 73.81 108 SER A N 1
ATOM 856 C CA . SER A 1 108 ? -8.162 12.457 -5.741 1.00 73.81 108 SER A CA 1
ATOM 857 C C . SER A 1 108 ? -8.776 13.280 -6.872 1.00 73.81 108 SER A C 1
ATOM 859 O O . SER A 1 108 ? -8.188 14.290 -7.254 1.00 73.81 108 SER A O 1
ATOM 861 N N . ASP A 1 109 ? -9.972 12.906 -7.330 1.00 63.25 109 ASP A N 1
ATOM 862 C CA . ASP A 1 109 ? -10.677 13.576 -8.434 1.00 63.25 109 ASP A CA 1
ATOM 863 C C . ASP A 1 109 ? -10.956 15.066 -8.170 1.00 63.25 109 ASP A C 1
ATOM 865 O O . ASP A 1 109 ? -10.658 15.906 -9.013 1.00 63.25 109 ASP A O 1
ATOM 869 N N . ASP A 1 110 ? -11.480 15.408 -6.984 1.00 65.00 110 ASP A N 1
ATOM 870 C CA . ASP A 1 110 ? -12.043 16.748 -6.728 1.00 65.00 110 ASP A CA 1
ATOM 871 C C . ASP A 1 110 ? -11.003 17.882 -6.680 1.00 65.00 110 ASP A C 1
ATOM 873 O O . ASP A 1 110 ? -11.220 18.982 -7.184 1.00 65.00 110 ASP A O 1
ATOM 877 N N . ASP A 1 111 ? -9.884 17.642 -5.990 1.00 66.56 111 ASP A N 1
ATOM 878 C CA . ASP A 1 111 ? -8.889 18.668 -5.644 1.00 66.56 111 ASP A CA 1
ATOM 879 C C . ASP A 1 111 ? -7.434 18.203 -5.803 1.00 66.56 111 ASP A C 1
ATOM 881 O O . ASP A 1 111 ? -6.490 18.909 -5.427 1.00 66.56 111 ASP A O 1
ATOM 885 N N . GLY A 1 112 ? -7.250 17.001 -6.347 1.00 75.88 112 GLY A N 1
ATOM 886 C CA . GLY A 1 112 ? -5.949 16.404 -6.580 1.00 75.88 112 GLY A CA 1
ATOM 887 C C . GLY A 1 112 ? -5.215 15.901 -5.339 1.00 75.88 112 GLY A C 1
ATOM 888 O O . GLY A 1 112 ? -4.106 15.428 -5.526 1.00 75.88 112 GLY A O 1
ATOM 889 N N . TRP A 1 113 ? -5.724 15.982 -4.098 1.00 81.06 113 TRP A N 1
ATOM 890 C CA . TRP A 1 113 ? -4.936 15.625 -2.894 1.00 81.06 113 TRP A CA 1
ATOM 891 C C . TRP A 1 113 ? -5.738 15.008 -1.728 1.00 81.06 113 TRP A C 1
ATOM 893 O O . TRP A 1 113 ? -5.272 14.999 -0.583 1.00 81.06 113 TRP A O 1
ATOM 903 N N . GLY A 1 114 ? -6.924 14.456 -1.987 1.00 82.88 114 GLY A N 1
ATOM 904 C CA . GLY A 1 114 ? -7.828 13.870 -0.988 1.00 82.88 114 GLY A CA 1
ATOM 905 C C . GLY A 1 114 ? -7.187 12.876 -0.002 1.00 82.88 114 GLY A C 1
ATOM 906 O O . GLY A 1 114 ? -7.333 13.081 1.209 1.00 82.88 114 GLY A O 1
ATOM 907 N N . PRO A 1 115 ? -6.434 11.842 -0.442 1.00 85.75 115 PRO A N 1
ATOM 908 C CA . PRO A 1 115 ? -5.737 10.917 0.453 1.00 85.75 115 PRO A CA 1
ATOM 909 C C . PRO A 1 115 ? -4.769 11.626 1.398 1.00 85.75 115 PRO A C 1
ATOM 911 O O . PRO A 1 115 ? -4.758 11.327 2.591 1.00 85.75 115 PRO A O 1
ATOM 914 N N . VAL A 1 116 ? -4.013 12.613 0.903 1.00 83.94 116 VAL A N 1
ATOM 915 C CA . VAL A 1 116 ? -3.108 13.420 1.733 1.00 83.94 116 VAL A CA 1
ATOM 916 C C . VAL A 1 116 ? -3.893 14.285 2.717 1.00 83.94 116 VAL A C 1
ATOM 918 O O . VAL A 1 116 ? -3.566 14.282 3.902 1.00 83.94 116 VAL A O 1
ATOM 921 N N . LYS A 1 117 ? -4.964 14.968 2.297 1.00 84.56 117 LYS A N 1
ATOM 922 C CA . LYS A 1 117 ? -5.807 15.768 3.207 1.00 84.56 117 LYS A CA 1
ATOM 923 C C . LYS A 1 117 ? -6.409 14.911 4.328 1.00 84.56 117 LYS A C 1
ATOM 925 O O . LYS A 1 117 ? -6.305 15.287 5.495 1.00 84.56 117 LYS A O 1
ATOM 930 N N . LYS A 1 118 ? -6.961 13.738 3.992 1.00 85.81 118 LYS A N 1
ATOM 931 C CA . LYS A 1 118 ? -7.533 12.761 4.938 1.00 85.81 118 LYS A CA 1
ATOM 932 C C . LYS A 1 118 ? -6.469 12.185 5.876 1.00 85.81 118 LYS A C 1
ATOM 934 O O . LYS A 1 118 ? -6.667 12.173 7.088 1.00 85.81 118 LYS A O 1
ATOM 939 N N . MET A 1 119 ? -5.315 11.784 5.341 1.00 86.38 119 MET A N 1
ATOM 940 C CA . MET A 1 119 ? -4.165 11.320 6.123 1.00 86.38 119 MET A CA 1
ATOM 941 C C . MET A 1 119 ? -3.731 12.375 7.140 1.00 86.38 119 MET A C 1
ATOM 943 O O . MET A 1 119 ? -3.556 12.058 8.312 1.00 86.38 119 MET A O 1
ATOM 947 N N . LEU A 1 120 ? -3.557 13.623 6.708 1.00 82.12 120 LEU A N 1
ATOM 948 C CA . LEU A 1 120 ? -3.121 14.712 7.572 1.00 82.12 120 LEU A CA 1
ATOM 949 C C . LEU A 1 120 ? -4.176 15.037 8.640 1.00 82.12 120 LEU A C 1
ATOM 951 O O . LEU A 1 120 ? -3.824 15.130 9.813 1.00 82.12 120 LEU A O 1
ATOM 955 N N . ASP A 1 121 ? -5.461 15.114 8.292 1.00 81.56 121 ASP A N 1
ATOM 956 C CA . ASP A 1 121 ? -6.549 15.251 9.271 1.00 81.56 121 ASP A CA 1
ATOM 957 C C . ASP A 1 121 ? -6.494 14.146 10.353 1.00 81.56 121 ASP A C 1
ATOM 959 O O . ASP A 1 121 ? -6.466 14.438 11.551 1.00 81.56 121 ASP A O 1
ATOM 963 N N . TRP A 1 122 ? -6.348 12.881 9.949 1.00 82.56 122 TRP A N 1
ATOM 964 C CA . TRP A 1 122 ? -6.242 11.735 10.863 1.00 82.56 122 TRP A CA 1
ATOM 965 C C . TRP A 1 122 ? -4.948 11.738 11.687 1.00 82.56 122 TRP A C 1
ATOM 967 O O . TRP A 1 122 ? -4.934 11.312 12.844 1.00 82.56 122 TRP A O 1
ATOM 977 N N . VAL A 1 123 ? -3.851 12.230 11.113 1.00 76.62 123 VAL A N 1
ATOM 978 C CA . VAL A 1 123 ? -2.576 12.442 11.802 1.00 76.62 123 VAL A CA 1
ATOM 979 C C . VAL A 1 123 ? -2.718 13.503 12.899 1.00 76.62 123 VAL A C 1
ATOM 981 O O . VAL A 1 123 ? -2.228 13.274 14.008 1.00 76.62 123 VAL A O 1
ATOM 984 N N . PHE A 1 124 ? -3.384 14.633 12.625 1.00 73.94 124 PHE A N 1
ATOM 985 C CA . PHE A 1 124 ? -3.411 15.783 13.540 1.00 73.94 124 PHE A CA 1
ATOM 986 C C . PHE A 1 124 ? -4.504 15.742 14.616 1.00 73.94 124 PHE A C 1
ATOM 988 O O . PHE A 1 124 ? -4.400 16.433 15.638 1.00 73.94 124 PHE A O 1
ATOM 995 N N . ARG A 1 125 ? -5.515 14.883 14.452 1.00 72.06 125 ARG A N 1
ATOM 996 C CA . ARG A 1 125 ? -6.506 14.597 15.499 1.00 72.06 125 ARG A CA 1
ATOM 997 C C . ARG A 1 125 ? -5.900 13.821 16.659 1.00 72.06 125 ARG A C 1
ATOM 999 O O . ARG A 1 125 ? -5.142 12.867 16.473 1.00 72.06 125 ARG A O 1
ATOM 1006 N N . GLN A 1 126 ? -6.255 14.210 17.880 1.00 57.62 126 GLN A N 1
ATOM 1007 C CA . GLN A 1 126 ? -5.557 13.740 19.080 1.00 57.62 126 GLN A CA 1
ATOM 1008 C C . GLN A 1 126 ? -6.027 12.371 19.585 1.00 57.62 126 GLN A C 1
ATOM 1010 O O . GLN A 1 126 ? -5.207 11.621 20.116 1.00 57.62 126 GLN A O 1
ATOM 1015 N N . THR A 1 127 ? -7.303 12.003 19.423 1.00 62.28 127 THR A N 1
ATOM 1016 C CA . THR A 1 127 ? -7.804 10.758 20.026 1.00 62.28 127 THR A CA 1
ATOM 1017 C C . THR A 1 127 ? -7.502 9.542 19.144 1.00 62.28 127 THR A C 1
ATOM 1019 O O . THR A 1 127 ? -7.675 9.554 17.924 1.00 62.28 127 THR A O 1
ATOM 1022 N N . LYS A 1 128 ? -7.019 8.453 19.753 1.00 61.53 128 LYS A N 1
ATOM 1023 C CA . LYS A 1 128 ? -6.841 7.176 19.041 1.00 61.53 128 LYS A CA 1
ATOM 1024 C C . LYS A 1 128 ? -8.192 6.526 18.714 1.00 61.53 128 LYS A C 1
ATOM 1026 O O . LYS A 1 128 ? -8.339 5.964 17.639 1.00 61.53 128 LYS A O 1
ATOM 1031 N N . GLY A 1 129 ? -9.171 6.647 19.615 1.00 64.12 129 GLY A N 1
ATOM 1032 C CA . GLY A 1 129 ? -10.475 5.986 19.504 1.00 64.12 129 GLY A CA 1
ATOM 1033 C C . GLY A 1 129 ? -11.304 6.404 18.286 1.00 64.12 129 GLY A C 1
ATOM 1034 O O . GLY A 1 129 ? -11.897 5.533 17.658 1.00 64.12 129 GLY A O 1
ATOM 1035 N N . GLU A 1 130 ? -11.309 7.690 17.915 1.00 72.94 130 GLU A N 1
ATOM 1036 C CA . GLU A 1 130 ? -12.022 8.176 16.717 1.00 72.94 130 GLU A CA 1
ATOM 1037 C C . GLU A 1 130 ? -11.444 7.566 15.435 1.00 72.94 130 GLU A C 1
ATOM 1039 O O . GLU A 1 130 ? -12.163 6.940 14.666 1.00 72.94 130 GLU A O 1
ATOM 1044 N N . VAL A 1 131 ? -10.123 7.677 15.251 1.00 74.31 131 VAL A N 1
ATOM 1045 C CA . VAL A 1 131 ? -9.405 7.176 14.065 1.00 74.31 131 VAL A CA 1
ATOM 1046 C C . VAL A 1 131 ? -9.587 5.663 13.885 1.00 74.31 131 VAL A C 1
ATOM 1048 O O . VAL A 1 131 ? -9.694 5.163 12.766 1.00 74.31 131 VAL A O 1
ATOM 1051 N N . ILE A 1 132 ? -9.684 4.932 14.994 1.00 74.69 132 ILE A N 1
ATOM 1052 C CA . ILE A 1 132 ? -9.948 3.491 15.024 1.00 74.69 132 ILE A CA 1
ATOM 1053 C C . ILE A 1 132 ? -11.406 3.186 14.677 1.00 74.69 132 ILE A C 1
ATOM 1055 O O . ILE A 1 132 ? -11.648 2.304 13.859 1.00 74.69 132 ILE A O 1
ATOM 1059 N N . GLY A 1 133 ? -12.366 3.937 15.227 1.00 78.19 133 GLY A N 1
ATOM 1060 C CA . GLY A 1 133 ? -13.776 3.832 14.840 1.00 78.19 133 GLY A CA 1
ATOM 1061 C C . GLY A 1 133 ? -13.964 4.051 13.339 1.00 78.19 133 GLY A C 1
ATOM 1062 O O . GLY A 1 133 ? -14.561 3.219 12.668 1.00 78.19 133 GLY A O 1
ATOM 1063 N N . TRP A 1 134 ? -13.325 5.077 12.779 1.00 83.88 134 TRP A N 1
ATOM 1064 C CA . TRP A 1 134 ? -13.351 5.326 11.338 1.00 83.88 134 TRP A CA 1
ATOM 1065 C C . TRP A 1 134 ? -12.669 4.231 10.525 1.00 83.88 134 TRP A C 1
ATOM 1067 O O . TRP A 1 134 ? -13.124 3.933 9.427 1.00 83.88 134 TRP A O 1
ATOM 1077 N N . SER A 1 135 ? -11.613 3.607 11.050 1.00 86.12 135 SER A N 1
ATOM 1078 C CA . SER A 1 135 ? -11.002 2.434 10.412 1.00 86.12 135 SER A CA 1
ATOM 1079 C C . SER A 1 135 ? -11.984 1.256 10.386 1.00 86.12 135 SER A C 1
ATOM 1081 O O . SER A 1 135 ? -12.117 0.598 9.360 1.00 86.12 135 SER A O 1
ATOM 1083 N N . THR A 1 136 ? -12.742 1.042 11.471 1.00 84.31 136 THR A N 1
ATOM 1084 C CA . THR A 1 136 ? -13.827 0.048 11.531 1.00 84.31 136 THR A CA 1
ATOM 1085 C C . THR A 1 136 ? -14.941 0.346 10.532 1.00 84.31 136 THR A C 1
ATOM 1087 O O . THR A 1 136 ? -15.386 -0.565 9.837 1.00 84.31 136 THR A O 1
ATOM 1090 N N . ASP A 1 137 ? -15.387 1.597 10.439 1.00 87.56 137 ASP A N 1
ATOM 1091 C CA . ASP A 1 137 ? -16.475 1.984 9.539 1.00 87.56 137 ASP A CA 1
ATOM 1092 C C . ASP A 1 137 ? -16.038 1.872 8.071 1.00 87.56 137 ASP A C 1
ATOM 1094 O O . ASP A 1 137 ? -16.728 1.242 7.271 1.00 87.56 137 ASP A O 1
ATOM 1098 N N . ARG A 1 138 ? -14.843 2.372 7.721 1.00 89.56 138 ARG A N 1
ATOM 1099 C CA . ARG A 1 138 ? -14.253 2.186 6.381 1.00 89.56 138 ARG A CA 1
ATOM 1100 C C . ARG A 1 138 ? -14.068 0.710 6.054 1.00 89.56 138 ARG A C 1
ATOM 1102 O O . ARG A 1 138 ? -14.345 0.299 4.930 1.00 89.56 138 ARG A O 1
ATOM 1109 N N . PHE A 1 139 ? -13.658 -0.102 7.029 1.00 90.25 139 PHE A N 1
ATOM 1110 C CA . PHE A 1 139 ? -13.544 -1.537 6.818 1.00 90.25 139 PHE A CA 1
ATOM 1111 C C . PHE A 1 139 ? -14.893 -2.166 6.447 1.00 90.25 139 PHE A C 1
ATOM 1113 O O . PHE A 1 139 ? -14.997 -2.805 5.404 1.00 90.25 139 PHE A O 1
ATOM 1120 N N . LYS A 1 140 ? -15.932 -1.933 7.256 1.00 89.25 140 LYS A N 1
ATOM 1121 C CA . LYS A 1 140 ? -17.268 -2.516 7.062 1.00 89.25 140 LYS A CA 1
ATOM 1122 C C . LYS A 1 140 ? -17.966 -2.063 5.783 1.00 89.25 140 LYS A C 1
ATOM 1124 O O . LYS A 1 140 ? -18.605 -2.883 5.136 1.00 89.25 140 LYS A O 1
ATOM 1129 N N . TYR A 1 141 ? -17.896 -0.772 5.464 1.00 92.25 141 TYR A N 1
ATOM 1130 C CA . TYR A 1 141 ? -18.748 -0.171 4.434 1.00 92.25 141 TYR A CA 1
ATOM 1131 C C . TYR A 1 141 ? -18.037 0.062 3.093 1.00 92.25 141 TYR A C 1
ATOM 1133 O O . TYR A 1 141 ? -18.715 0.244 2.088 1.00 92.25 141 TYR A O 1
ATOM 1141 N N . GLU A 1 142 ? -16.698 0.044 3.046 1.00 92.25 142 GLU A N 1
ATOM 1142 C CA . GLU A 1 142 ? -15.933 0.354 1.822 1.00 92.25 142 GLU A CA 1
ATOM 1143 C C . GLU A 1 142 ? -14.883 -0.707 1.448 1.00 92.25 142 GLU A C 1
ATOM 1145 O O . GLU A 1 142 ? -14.620 -0.897 0.261 1.00 92.25 142 GLU A O 1
ATOM 1150 N N . ILE A 1 143 ? -14.271 -1.398 2.419 1.00 93.56 143 ILE A N 1
ATOM 1151 C CA . ILE A 1 143 ? -13.168 -2.343 2.156 1.00 93.56 143 ILE A CA 1
ATOM 1152 C C . ILE A 1 143 ? -13.680 -3.781 2.039 1.00 93.56 143 ILE A C 1
ATOM 1154 O O . ILE A 1 143 ? -13.455 -4.415 1.010 1.00 93.56 143 ILE A O 1
ATOM 1158 N N . ALA A 1 144 ? -14.394 -4.290 3.048 1.00 93.62 144 ALA A N 1
ATOM 1159 C CA . ALA A 1 144 ? -14.927 -5.651 3.033 1.00 93.62 144 ALA A CA 1
ATOM 1160 C C . ALA A 1 144 ? -15.841 -5.917 1.819 1.00 93.62 144 ALA A C 1
ATOM 1162 O O . ALA A 1 144 ? -15.552 -6.878 1.113 1.00 93.62 144 ALA A O 1
ATOM 1163 N N . PRO A 1 145 ? -16.806 -5.041 1.448 1.00 95.31 145 PRO A N 1
ATOM 1164 C CA . PRO A 1 145 ? -17.661 -5.280 0.281 1.00 95.31 145 PRO A CA 1
ATOM 1165 C C . PRO A 1 145 ? -16.894 -5.358 -1.048 1.00 95.31 145 PRO A C 1
ATOM 1167 O O . PRO A 1 145 ? -17.310 -6.063 -1.963 1.00 95.31 145 PRO A O 1
ATOM 1170 N N . ARG A 1 146 ? -15.754 -4.659 -1.169 1.00 96.44 146 ARG A N 1
ATOM 1171 C CA . ARG A 1 146 ? -14.881 -4.754 -2.352 1.00 96.44 146 ARG A CA 1
ATOM 1172 C C . ARG A 1 146 ? -14.111 -6.072 -2.385 1.00 96.44 146 ARG A C 1
ATOM 1174 O O . ARG A 1 146 ? -14.032 -6.682 -3.445 1.00 96.44 146 ARG A O 1
ATOM 1181 N N . ILE A 1 147 ? -13.601 -6.520 -1.237 1.00 97.00 147 ILE A N 1
ATOM 1182 C CA . ILE A 1 147 ? -12.921 -7.815 -1.099 1.00 97.00 147 ILE A CA 1
ATOM 1183 C C . ILE A 1 147 ? -13.902 -8.974 -1.333 1.00 97.00 147 ILE A C 1
ATOM 1185 O O . ILE A 1 147 ? -13.551 -9.921 -2.030 1.00 97.00 147 ILE A O 1
ATOM 1189 N N . ASP A 1 148 ? -15.134 -8.876 -0.825 1.00 96.31 148 ASP A N 1
ATOM 1190 C CA . ASP A 1 148 ? -16.221 -9.831 -1.091 1.00 96.31 148 ASP A CA 1
ATOM 1191 C C . ASP A 1 148 ? -16.596 -9.854 -2.588 1.00 96.31 148 ASP A C 1
ATOM 1193 O O . ASP A 1 148 ? -16.891 -10.912 -3.137 1.00 96.31 148 ASP A O 1
ATOM 1197 N N . GLY A 1 149 ? -16.500 -8.709 -3.277 1.00 96.44 149 GLY A N 1
ATOM 1198 C CA . GLY A 1 149 ? -16.580 -8.594 -4.739 1.00 96.44 149 GLY A CA 1
ATOM 1199 C C . GLY A 1 149 ? -15.311 -9.006 -5.506 1.00 96.44 149 GLY A C 1
ATOM 1200 O O . GLY A 1 149 ? -15.233 -8.765 -6.707 1.00 96.44 149 GLY A O 1
ATOM 1201 N N . GLY A 1 150 ? -14.305 -9.585 -4.841 1.00 96.50 150 GLY A N 1
ATOM 1202 C CA . GLY A 1 150 ? -13.063 -10.068 -5.457 1.00 96.50 150 GLY A CA 1
ATOM 1203 C C . GLY A 1 150 ? -12.023 -8.992 -5.802 1.00 96.50 150 GLY A C 1
ATOM 1204 O O . GLY A 1 150 ? -11.002 -9.322 -6.403 1.00 96.50 150 GLY A O 1
ATOM 1205 N N . VAL A 1 151 ? -12.238 -7.730 -5.414 1.00 96.38 151 VAL A N 1
ATOM 1206 C CA . VAL A 1 151 ? -11.389 -6.581 -5.775 1.00 96.38 151 VAL A CA 1
ATOM 1207 C C . VAL A 1 151 ? -10.477 -6.170 -4.606 1.00 96.38 151 VAL A C 1
ATOM 1209 O O . VAL A 1 151 ? -10.984 -5.709 -3.577 1.00 96.38 151 VAL A O 1
ATOM 1212 N N . PRO A 1 152 ? -9.138 -6.238 -4.754 1.00 97.56 152 PRO A N 1
ATOM 1213 C CA . PRO A 1 152 ? -8.203 -5.764 -3.739 1.00 97.56 152 PRO A CA 1
ATOM 1214 C C . PRO A 1 152 ? -8.317 -4.253 -3.504 1.00 97.56 152 PRO A C 1
ATOM 1216 O O . PRO A 1 152 ? -8.720 -3.482 -4.383 1.00 97.56 152 PRO A O 1
ATOM 1219 N N . VAL A 1 153 ? -7.961 -3.810 -2.297 1.00 97.25 153 VAL A N 1
ATOM 1220 C CA . VAL A 1 153 ? -8.196 -2.427 -1.856 1.00 97.25 153 VAL A CA 1
ATOM 1221 C C . VAL A 1 153 ? -6.905 -1.784 -1.346 1.00 97.25 153 VAL A C 1
ATOM 1223 O O . VAL A 1 153 ? -6.388 -2.210 -0.312 1.00 97.25 153 VAL A O 1
ATOM 1226 N N . PRO A 1 154 ? -6.382 -0.738 -2.013 1.00 96.69 154 PRO A N 1
ATOM 1227 C CA . PRO A 1 154 ? -5.232 0.011 -1.521 1.00 96.69 154 PRO A CA 1
ATOM 1228 C C . PRO A 1 154 ? -5.568 0.724 -0.213 1.00 96.69 154 PRO A C 1
ATOM 1230 O O . PRO A 1 154 ? -6.548 1.467 -0.141 1.00 96.69 154 PRO A O 1
ATOM 1233 N N . LEU A 1 155 ? -4.758 0.507 0.820 1.00 94.12 155 LEU A N 1
ATOM 1234 C CA . LEU A 1 155 ? -4.900 1.112 2.140 1.00 94.12 155 LEU A CA 1
ATOM 1235 C C . LEU A 1 155 ? -3.748 2.078 2.417 1.00 94.12 155 LEU A C 1
ATOM 1237 O O . LEU A 1 155 ? -2.596 1.789 2.101 1.00 94.12 155 LEU A O 1
ATOM 1241 N N . LEU A 1 156 ? -4.045 3.184 3.098 1.00 91.75 156 LEU A N 1
ATOM 1242 C CA . LEU A 1 156 ? -3.062 4.042 3.754 1.00 91.75 156 LEU A CA 1
ATOM 1243 C C . LEU A 1 156 ? -3.127 3.807 5.265 1.00 91.75 156 LEU A C 1
ATOM 1245 O O . LEU A 1 156 ? -4.166 4.007 5.898 1.00 91.75 156 LEU A O 1
ATOM 1249 N N . LEU A 1 157 ? -2.000 3.390 5.840 1.00 87.75 157 LEU A N 1
ATOM 1250 C CA . LEU A 1 157 ? -1.815 3.115 7.260 1.00 87.75 157 LEU A CA 1
ATOM 1251 C C . LEU A 1 157 ? -1.261 4.358 7.964 1.00 87.75 157 LEU A C 1
ATOM 1253 O O . LEU A 1 157 ? -0.149 4.817 7.686 1.00 87.75 157 LEU A O 1
ATOM 1257 N N . VAL A 1 158 ? -2.027 4.902 8.909 1.00 83.25 158 VAL A N 1
ATOM 1258 C CA . VAL A 1 158 ? -1.655 6.109 9.655 1.00 83.25 158 VAL A CA 1
ATOM 1259 C C . VAL A 1 158 ? -0.822 5.711 10.870 1.00 83.25 158 VAL A C 1
ATOM 1261 O O . VAL A 1 158 ? -1.328 5.076 11.793 1.00 83.25 158 VAL A O 1
ATOM 1264 N N . ARG A 1 159 ? 0.463 6.079 10.908 1.00 74.06 159 ARG A N 1
ATOM 1265 C CA . ARG A 1 159 ? 1.409 5.620 11.940 1.00 74.06 159 ARG A CA 1
ATOM 1266 C C . ARG A 1 159 ? 1.373 6.458 13.212 1.00 74.06 159 ARG A C 1
ATOM 1268 O O . ARG A 1 159 ? 1.342 5.914 14.312 1.00 74.06 159 ARG A O 1
ATOM 1275 N N . LYS A 1 160 ? 1.388 7.790 13.094 1.00 69.81 160 LYS A N 1
ATOM 1276 C CA . LYS A 1 160 ? 1.664 8.674 14.239 1.00 69.81 160 LYS A CA 1
ATOM 1277 C C . LYS A 1 160 ? 0.629 9.779 14.431 1.00 69.81 160 LYS A C 1
ATOM 1279 O O . LYS A 1 160 ? 0.201 10.429 13.486 1.00 69.81 160 LYS A O 1
ATOM 12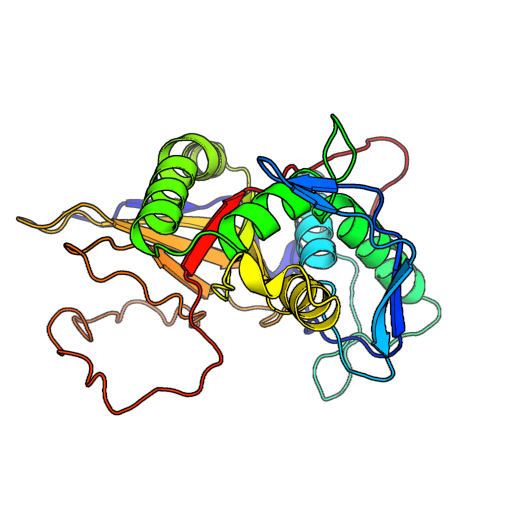84 N N . ALA A 1 161 ? 0.281 10.011 15.696 1.00 63.50 161 ALA A N 1
ATOM 1285 C CA . ALA A 1 161 ? -0.433 11.203 16.125 1.00 63.50 161 ALA A CA 1
ATOM 1286 C C . ALA A 1 161 ? 0.537 12.382 16.257 1.00 63.50 161 ALA A C 1
ATOM 1288 O O . ALA A 1 161 ? 1.573 12.284 16.923 1.00 63.50 161 ALA A O 1
ATOM 1289 N N . TYR A 1 162 ? 0.168 13.502 15.657 1.00 63.62 162 TYR A N 1
ATOM 1290 C CA . TYR A 1 162 ? 0.816 14.793 15.822 1.00 63.62 162 TYR A CA 1
ATOM 1291 C C . TYR A 1 162 ? -0.229 15.762 16.389 1.00 63.62 162 TYR A C 1
ATOM 1293 O O . TYR A 1 162 ? -1.397 15.678 16.046 1.00 63.62 162 TYR A O 1
ATOM 1301 N N . GLY A 1 163 ? 0.132 16.683 17.282 1.00 60.47 163 GLY A N 1
ATOM 1302 C CA . GLY A 1 163 ? -0.838 17.696 17.724 1.00 60.47 163 GLY A CA 1
ATOM 1303 C C . GLY A 1 163 ? -1.037 18.757 16.639 1.00 60.47 163 GLY A C 1
ATOM 1304 O O . GLY A 1 163 ? -0.057 19.125 15.993 1.00 60.47 163 GLY A O 1
ATOM 1305 N N . TYR A 1 164 ? -2.237 19.331 16.484 1.00 64.69 164 TYR A N 1
ATOM 1306 C CA . TYR A 1 164 ? -2.471 20.466 15.567 1.00 64.69 164 TYR A CA 1
ATOM 1307 C C . TYR A 1 164 ? -1.452 21.616 15.737 1.00 64.69 164 TYR A C 1
ATOM 1309 O O . TYR A 1 164 ? -1.005 22.185 14.750 1.00 64.69 164 TYR A O 1
ATOM 1317 N N . LYS A 1 165 ? -0.959 21.896 16.956 1.00 63.72 165 LYS A N 1
ATOM 1318 C CA . LYS A 1 165 ? 0.122 22.886 17.195 1.00 63.72 165 LYS A CA 1
ATOM 1319 C C . LYS A 1 165 ? 1.461 22.556 16.501 1.00 63.72 165 LYS A C 1
ATOM 1321 O O . LYS A 1 165 ? 2.327 23.419 16.410 1.00 63.72 165 LYS A O 1
ATOM 1326 N N . SER A 1 166 ? 1.657 21.323 16.033 1.00 66.19 166 SER A N 1
ATOM 1327 C CA . SER A 1 166 ? 2.856 20.896 15.298 1.00 66.19 166 SER A CA 1
ATOM 1328 C C . SER A 1 166 ? 2.740 21.026 13.776 1.00 66.19 166 SER A C 1
ATOM 1330 O O . SER A 1 166 ? 3.774 21.011 13.118 1.00 66.19 166 SER A O 1
ATOM 1332 N N . LEU A 1 167 ? 1.539 21.251 13.218 1.00 61.12 167 LEU A N 1
ATOM 1333 C CA . LEU A 1 167 ? 1.360 21.594 11.795 1.00 61.12 167 LEU A CA 1
ATOM 1334 C C . LEU A 1 167 ? 2.140 22.846 11.393 1.00 61.12 167 LEU A C 1
ATOM 1336 O O . LEU A 1 167 ? 2.712 22.895 10.313 1.00 61.12 167 LEU A O 1
ATOM 1340 N N . LEU A 1 168 ? 2.219 23.819 12.305 1.00 63.00 168 LEU A N 1
ATOM 1341 C CA . LEU A 1 168 ? 2.938 25.087 12.137 1.00 63.00 168 LEU A CA 1
ATOM 1342 C C . LEU A 1 168 ? 4.469 24.915 12.029 1.00 63.00 168 LEU A C 1
ATOM 1344 O O . LEU A 1 168 ? 5.202 25.898 11.964 1.00 63.00 168 LEU A O 1
ATOM 1348 N N . LYS A 1 169 ? 4.978 23.677 12.051 1.00 66.06 169 LYS A N 1
ATOM 1349 C CA . LYS A 1 169 ? 6.393 23.343 11.879 1.00 66.06 169 LYS A CA 1
ATOM 1350 C C . LYS A 1 169 ? 6.538 22.454 10.644 1.00 66.06 169 LYS A C 1
ATOM 1352 O O . LYS A 1 169 ? 6.305 21.252 10.730 1.00 66.06 169 LYS A O 1
ATOM 1357 N N . ASN A 1 170 ? 7.019 23.005 9.525 1.00 62.12 170 ASN A N 1
ATOM 1358 C CA . ASN A 1 170 ? 7.175 22.286 8.243 1.00 62.12 170 ASN A CA 1
ATOM 1359 C C . ASN A 1 170 ? 7.873 20.912 8.383 1.00 62.12 170 ASN A C 1
ATOM 1361 O O . ASN A 1 170 ? 7.481 19.939 7.740 1.00 62.12 170 ASN A O 1
ATOM 1365 N N . LYS A 1 171 ? 8.850 20.791 9.299 1.00 66.44 171 LYS A N 1
ATOM 1366 C CA . LYS A 1 171 ? 9.543 19.525 9.619 1.00 66.44 171 LYS A CA 1
ATOM 1367 C C . LYS A 1 171 ? 8.613 18.420 10.152 1.00 66.44 171 LYS A C 1
ATOM 1369 O O . LYS A 1 171 ? 8.847 17.247 9.875 1.00 66.44 171 LYS A O 1
ATOM 1374 N N . SER A 1 172 ? 7.574 18.762 10.915 1.00 66.94 172 SER A N 1
ATOM 1375 C CA . SER A 1 172 ? 6.572 17.805 11.412 1.00 66.94 172 SER A CA 1
ATOM 1376 C C . SER A 1 172 ? 5.687 17.275 10.289 1.00 66.94 172 SER A C 1
ATOM 1378 O O . SER A 1 172 ? 5.291 16.115 10.328 1.00 66.94 172 SER A O 1
ATOM 1380 N N . LEU A 1 173 ? 5.412 18.108 9.286 1.00 67.75 173 LEU A N 1
ATOM 1381 C CA . LEU A 1 173 ? 4.511 17.805 8.183 1.00 67.75 173 LEU A CA 1
ATOM 1382 C C . LEU A 1 173 ? 5.181 16.968 7.086 1.00 67.75 173 LEU A C 1
ATOM 1384 O O . LEU A 1 173 ? 4.632 15.942 6.697 1.00 67.75 173 LEU A O 1
ATOM 1388 N N . ALA A 1 174 ? 6.416 17.305 6.697 1.00 69.81 174 ALA A N 1
ATOM 1389 C CA . ALA A 1 174 ? 7.247 16.416 5.878 1.00 69.81 174 ALA A CA 1
ATOM 1390 C C . ALA A 1 174 ? 7.377 15.029 6.537 1.00 69.81 174 ALA A C 1
ATOM 1392 O O . ALA A 1 174 ? 7.211 14.003 5.880 1.00 69.81 174 ALA A O 1
ATOM 1393 N N . LYS A 1 175 ? 7.569 14.992 7.866 1.00 71.75 175 LYS A N 1
ATOM 1394 C CA . LYS A 1 175 ? 7.608 13.739 8.629 1.00 71.75 175 LYS A CA 1
ATOM 1395 C C . LYS A 1 175 ? 6.266 13.007 8.678 1.00 71.75 175 LYS A C 1
ATOM 1397 O O . LYS A 1 175 ? 6.266 11.783 8.634 1.00 71.75 175 LYS A O 1
ATOM 1402 N N . ALA A 1 176 ? 5.135 13.708 8.733 1.00 72.19 176 ALA A N 1
ATOM 1403 C CA . ALA A 1 176 ? 3.821 13.077 8.612 1.00 72.19 176 ALA A CA 1
ATOM 1404 C C . ALA A 1 176 ? 3.655 12.380 7.250 1.00 72.19 176 ALA A C 1
ATOM 1406 O O . ALA A 1 176 ? 3.157 11.262 7.212 1.00 72.19 176 ALA A O 1
ATOM 1407 N N . LEU A 1 177 ? 4.133 12.989 6.160 1.00 74.44 177 LEU A N 1
ATOM 1408 C CA . LEU A 1 177 ? 4.051 12.413 4.813 1.00 74.44 177 LEU A CA 1
ATOM 1409 C C . LEU A 1 177 ? 4.878 11.123 4.666 1.00 74.44 177 LEU A C 1
ATOM 1411 O O . LEU A 1 177 ? 4.342 10.137 4.178 1.00 74.44 177 LEU A O 1
ATOM 1415 N N . TYR A 1 178 ? 6.133 11.083 5.139 1.00 75.31 178 TYR A N 1
ATOM 1416 C CA . TYR A 1 178 ? 6.990 9.891 4.977 1.00 75.31 178 TYR A CA 1
ATOM 1417 C C . TYR A 1 178 ? 6.881 8.827 6.084 1.00 75.31 178 TYR A C 1
ATOM 1419 O O . TYR A 1 178 ? 7.506 7.777 5.966 1.00 75.31 178 TYR A O 1
ATOM 1427 N N . THR A 1 179 ? 6.169 9.076 7.193 1.00 75.25 179 THR A N 1
ATOM 1428 C CA . THR A 1 179 ? 6.051 8.073 8.283 1.00 75.25 179 THR A CA 1
ATOM 1429 C C . THR A 1 179 ? 4.807 7.197 8.204 1.00 75.25 179 THR A C 1
ATOM 1431 O O . THR A 1 179 ? 4.712 6.233 8.964 1.00 75.25 179 THR A O 1
ATOM 1434 N N . ASN A 1 180 ? 3.874 7.511 7.308 1.00 81.69 180 ASN A N 1
ATOM 1435 C CA . ASN A 1 180 ? 2.743 6.652 6.973 1.00 81.69 180 ASN A CA 1
ATOM 1436 C C . ASN A 1 180 ? 3.142 5.663 5.867 1.00 81.69 180 ASN A C 1
ATOM 1438 O O . ASN A 1 180 ? 4.156 5.854 5.201 1.00 81.69 180 ASN A O 1
ATOM 1442 N N . HIS A 1 181 ? 2.369 4.591 5.706 1.00 88.94 181 HIS A N 1
ATOM 1443 C CA . HIS A 1 181 ? 2.685 3.485 4.792 1.00 88.94 181 HIS A CA 1
ATOM 1444 C C . HIS A 1 181 ? 1.470 3.133 3.932 1.00 88.94 181 HIS A C 1
ATOM 1446 O O . HIS A 1 181 ? 0.344 3.423 4.338 1.00 88.94 181 HIS A O 1
ATOM 1452 N N . GLN A 1 182 ? 1.676 2.515 2.770 1.00 92.44 182 GLN A N 1
ATOM 1453 C CA . GLN A 1 182 ? 0.596 2.006 1.923 1.00 92.44 182 GLN A CA 1
ATOM 1454 C C . GLN A 1 182 ? 0.773 0.507 1.661 1.00 92.44 182 GLN A C 1
ATOM 1456 O O . GLN A 1 182 ? 1.874 0.051 1.363 1.00 92.44 182 GLN A O 1
ATOM 1461 N N . VAL A 1 183 ? -0.326 -0.239 1.778 1.00 94.12 183 VAL A N 1
ATOM 1462 C CA . VAL A 1 183 ? -0.405 -1.701 1.592 1.00 94.12 183 VAL A CA 1
ATOM 1463 C C . VAL A 1 183 ? -1.651 -2.046 0.772 1.00 94.12 183 VAL A C 1
ATOM 1465 O O . VAL A 1 183 ? -2.567 -1.228 0.689 1.00 94.12 183 VAL A O 1
ATOM 1468 N N . LEU A 1 184 ? -1.725 -3.238 0.182 1.00 97.00 184 LEU A N 1
ATOM 1469 C CA . LEU A 1 184 ? -2.923 -3.706 -0.525 1.00 97.00 184 LEU A CA 1
ATOM 1470 C C . LEU A 1 184 ? -3.664 -4.724 0.338 1.00 97.00 184 LEU A C 1
ATOM 1472 O O . LEU A 1 184 ? -3.091 -5.755 0.673 1.00 97.00 184 LEU A O 1
ATOM 1476 N N . ALA A 1 185 ? -4.928 -4.473 0.675 1.00 96.50 185 ALA A N 1
ATOM 1477 C CA . ALA A 1 185 ? -5.786 -5.492 1.272 1.00 96.50 185 ALA A CA 1
ATOM 1478 C C . ALA A 1 185 ? -6.249 -6.477 0.196 1.00 96.50 185 ALA A C 1
ATOM 1480 O O . ALA A 1 185 ? -6.911 -6.081 -0.765 1.00 96.50 185 ALA A O 1
ATOM 1481 N N . ILE A 1 186 ? -5.890 -7.746 0.377 1.00 97.25 186 ILE A N 1
ATOM 1482 C CA . ILE A 1 186 ? -6.127 -8.846 -0.571 1.00 97.25 186 ILE A CA 1
ATOM 1483 C C . ILE A 1 186 ? -7.122 -9.878 -0.027 1.00 97.25 186 ILE A C 1
ATOM 1485 O O . ILE A 1 186 ? -7.580 -10.751 -0.763 1.00 97.25 186 ILE A O 1
ATOM 1489 N N . GLY A 1 187 ? -7.498 -9.766 1.247 1.00 95.81 187 GLY A N 1
ATOM 1490 C CA . GLY A 1 187 ? -8.462 -10.639 1.897 1.00 95.81 187 GLY A CA 1
ATOM 1491 C C . GLY A 1 187 ? -8.745 -10.221 3.335 1.00 95.81 187 GLY A C 1
ATOM 1492 O O . GLY A 1 187 ? -8.159 -9.266 3.845 1.00 95.81 187 GLY A O 1
ATOM 1493 N N . TYR A 1 188 ? -9.639 -10.934 4.013 1.00 93.38 188 TYR A N 1
ATOM 1494 C CA . TYR A 1 188 ? -9.820 -10.804 5.455 1.00 93.38 188 TYR A CA 1
ATOM 1495 C C . TYR A 1 188 ? -10.401 -12.070 6.088 1.00 93.38 188 TYR A C 1
ATOM 1497 O O . TYR A 1 188 ? -10.940 -12.952 5.418 1.00 93.38 188 TYR A O 1
ATOM 1505 N N . ARG A 1 189 ? -10.323 -12.134 7.414 1.00 90.75 189 ARG A N 1
ATOM 1506 C CA . ARG A 1 189 ? -10.920 -13.160 8.265 1.00 90.75 189 ARG A CA 1
ATOM 1507 C C . ARG A 1 189 ? -11.795 -12.488 9.320 1.00 90.75 189 ARG A C 1
ATOM 1509 O O . ARG A 1 189 ? -11.351 -11.542 9.966 1.00 90.75 189 ARG A O 1
ATOM 1516 N N . ARG A 1 190 ? -13.042 -12.939 9.488 1.00 85.94 190 ARG A N 1
ATOM 1517 C CA . ARG A 1 190 ? -13.969 -12.441 10.524 1.00 85.94 190 ARG A CA 1
ATOM 1518 C C . ARG A 1 190 ? -13.925 -13.347 11.750 1.00 85.94 190 ARG A C 1
ATOM 1520 O O . ARG A 1 190 ? -13.993 -14.569 11.629 1.00 85.94 190 ARG A O 1
ATOM 1527 N N . HIS A 1 191 ? -13.840 -12.735 12.925 1.00 81.75 191 HIS A N 1
ATOM 1528 C CA . HIS A 1 191 ? -13.763 -13.411 14.214 1.00 81.75 191 HIS A CA 1
ATOM 1529 C C . HIS A 1 191 ? -14.942 -12.991 15.082 1.00 81.75 191 HIS A C 1
ATOM 1531 O O . HIS A 1 191 ? -15.163 -11.799 15.293 1.00 81.75 191 HIS A O 1
ATOM 1537 N N . GLU A 1 192 ? -15.666 -13.969 15.624 1.00 79.31 192 GLU A N 1
ATOM 1538 C CA . GLU A 1 192 ? -16.806 -13.744 16.521 1.00 79.31 192 GLU A CA 1
ATOM 1539 C C . GLU A 1 192 ? -16.672 -14.627 17.772 1.00 79.31 192 GLU A C 1
ATOM 1541 O O . GLU A 1 192 ? -17.263 -15.710 17.844 1.00 79.31 192 GLU A O 1
ATOM 1546 N N . PRO A 1 193 ? -15.837 -14.221 18.747 1.00 71.69 193 PRO A N 1
ATOM 1547 C CA . PRO A 1 193 ? -15.695 -14.943 20.003 1.00 71.69 193 PRO A CA 1
ATOM 1548 C C . PRO A 1 193 ? -16.946 -14.741 20.865 1.00 71.69 193 PRO A C 1
ATOM 1550 O O . PRO A 1 193 ? -17.492 -13.639 20.943 1.00 71.69 193 PRO A O 1
ATOM 1553 N N . ALA A 1 194 ? -17.394 -15.794 21.550 1.00 72.25 194 ALA A N 1
ATOM 1554 C CA . ALA A 1 194 ? -18.538 -15.700 22.452 1.00 72.25 194 ALA A CA 1
ATOM 1555 C C . ALA A 1 194 ? -18.265 -14.668 23.564 1.00 72.25 194 ALA A C 1
ATOM 1557 O O . ALA A 1 194 ? -17.253 -14.749 24.257 1.00 72.25 194 ALA A O 1
ATOM 1558 N N . GLY A 1 195 ? -19.163 -13.691 23.719 1.00 68.75 195 GLY A N 1
ATOM 1559 C CA . GLY A 1 195 ? -19.036 -12.625 24.719 1.00 68.75 195 GLY A CA 1
ATOM 1560 C C . GLY A 1 195 ? -18.053 -11.495 24.375 1.00 68.75 195 GLY A C 1
ATOM 1561 O O . GLY A 1 195 ? -17.849 -10.621 25.214 1.00 68.75 195 GLY A O 1
ATOM 1562 N N . GLN A 1 196 ? -17.466 -11.468 23.173 1.00 67.81 196 GLN A N 1
ATOM 1563 C CA . GLN A 1 196 ? -16.572 -10.390 22.724 1.00 67.81 196 GLN A CA 1
ATOM 1564 C C . GLN A 1 196 ? -17.139 -9.646 21.508 1.00 67.81 196 GLN A C 1
ATOM 1566 O O . GLN A 1 196 ? -18.044 -10.122 20.822 1.00 67.81 196 GLN A O 1
ATOM 1571 N N . LEU A 1 197 ? -16.596 -8.458 21.222 1.00 68.69 197 LEU A N 1
ATOM 1572 C CA . LEU A 1 197 ? -16.912 -7.743 19.987 1.00 68.69 197 LEU A CA 1
ATOM 1573 C C . LEU A 1 197 ? -16.271 -8.450 18.788 1.00 68.69 197 LEU A C 1
ATOM 1575 O O . LEU A 1 197 ? -15.098 -8.830 18.829 1.00 68.69 197 LEU A O 1
ATOM 1579 N N . ALA A 1 198 ? -17.036 -8.572 17.702 1.00 73.12 198 ALA A N 1
ATOM 1580 C CA . ALA A 1 198 ? -16.522 -9.086 16.442 1.00 73.12 198 ALA A CA 1
ATOM 1581 C C . ALA A 1 198 ? -15.342 -8.234 15.943 1.00 73.12 198 ALA A C 1
ATOM 1583 O O . ALA A 1 198 ? -15.379 -6.999 16.009 1.00 73.12 198 ALA A O 1
ATOM 1584 N N . HIS A 1 199 ? -14.310 -8.902 15.438 1.00 75.88 199 HIS A N 1
ATOM 1585 C CA . HIS A 1 199 ? -13.106 -8.274 14.903 1.00 75.88 199 HIS A CA 1
ATOM 1586 C C . HIS A 1 199 ? -12.681 -8.904 13.577 1.00 75.88 199 HIS A C 1
ATOM 1588 O O . HIS A 1 199 ? -13.209 -9.939 13.158 1.00 75.88 199 HIS A O 1
ATOM 1594 N N . TRP A 1 200 ? -11.743 -8.243 12.900 1.00 82.38 200 TRP A N 1
ATOM 1595 C CA . TRP A 1 200 ? -11.282 -8.639 11.575 1.00 82.38 200 TRP A CA 1
ATOM 1596 C C . TRP A 1 200 ? -9.764 -8.678 11.521 1.00 82.38 200 TRP A C 1
ATOM 1598 O O . TRP A 1 200 ? -9.101 -7.760 11.996 1.00 82.38 200 TRP A O 1
ATOM 1608 N N . ASP A 1 201 ? -9.240 -9.711 10.881 1.00 86.88 201 ASP A N 1
ATOM 1609 C CA . ASP A 1 201 ? -7.841 -9.826 10.494 1.00 86.88 201 ASP A CA 1
ATOM 1610 C C . ASP A 1 201 ? -7.772 -9.596 8.984 1.00 86.88 201 ASP A C 1
ATOM 1612 O O . ASP A 1 201 ? -8.329 -10.382 8.221 1.00 86.88 201 ASP A O 1
ATOM 1616 N N . VAL A 1 202 ? -7.162 -8.497 8.539 1.00 89.75 202 VAL A N 1
ATOM 1617 C CA . VAL A 1 202 ? -7.095 -8.140 7.111 1.00 89.75 202 VAL A CA 1
ATOM 1618 C C . VAL A 1 202 ? -5.797 -8.674 6.524 1.00 89.75 202 VAL A C 1
ATOM 1620 O O . VAL A 1 202 ? -4.720 -8.272 6.958 1.00 89.75 202 VAL A O 1
ATOM 1623 N N . ASP A 1 203 ? -5.888 -9.561 5.540 1.00 92.88 203 ASP A N 1
ATOM 1624 C CA . ASP A 1 203 ? -4.723 -10.104 4.846 1.00 92.88 203 ASP A CA 1
ATOM 1625 C C . ASP A 1 203 ? -4.244 -9.086 3.799 1.00 92.88 203 ASP A C 1
ATOM 1627 O O . ASP A 1 203 ? -5.044 -8.547 3.024 1.00 92.88 203 ASP A O 1
ATOM 1631 N N . ILE A 1 204 ? -2.944 -8.787 3.808 1.00 93.50 204 ILE A N 1
ATOM 1632 C CA . ILE A 1 204 ? -2.327 -7.721 3.015 1.00 93.50 204 ILE A CA 1
ATOM 1633 C C . ILE A 1 204 ? -1.087 -8.187 2.244 1.00 93.50 204 ILE A C 1
ATOM 1635 O O . ILE A 1 204 ? -0.305 -9.006 2.727 1.00 93.50 204 ILE A O 1
ATOM 1639 N N . TYR A 1 205 ? -0.879 -7.572 1.080 1.00 94.81 205 TYR A N 1
ATOM 1640 C CA . TYR A 1 205 ? 0.421 -7.465 0.421 1.00 94.81 205 TYR A CA 1
ATOM 1641 C C . TYR A 1 205 ? 1.101 -6.161 0.873 1.00 94.81 205 TYR A C 1
ATOM 1643 O O . TYR A 1 205 ? 0.513 -5.077 0.771 1.00 94.81 205 TYR A O 1
ATOM 1651 N N . ASP A 1 206 ? 2.326 -6.266 1.393 1.00 92.75 206 ASP A N 1
ATOM 1652 C CA . ASP A 1 206 ? 3.172 -5.139 1.799 1.00 92.75 206 ASP A CA 1
ATOM 1653 C C . ASP A 1 206 ? 4.445 -5.132 0.932 1.00 92.75 206 ASP A C 1
ATOM 1655 O O . ASP A 1 206 ? 5.217 -6.086 0.990 1.00 92.75 206 ASP A O 1
ATOM 1659 N N . PRO A 1 207 ? 4.727 -4.071 0.153 1.00 90.94 207 PRO A N 1
ATOM 1660 C CA . PRO A 1 207 ? 5.858 -4.057 -0.771 1.00 90.94 207 PRO A CA 1
ATOM 1661 C C . PRO A 1 207 ? 7.220 -3.941 -0.055 1.00 90.94 207 PRO A C 1
ATOM 1663 O O . PRO A 1 207 ? 8.265 -4.012 -0.696 1.00 90.94 207 PRO A O 1
ATOM 1666 N N . ASN A 1 208 ? 7.247 -3.763 1.272 1.00 88.44 208 ASN A N 1
ATOM 1667 C CA . ASN A 1 208 ? 8.468 -3.914 2.071 1.00 88.44 208 ASN A CA 1
ATOM 1668 C C . ASN A 1 208 ? 8.833 -5.394 2.319 1.00 88.44 208 ASN A C 1
ATOM 1670 O O . ASN A 1 208 ? 9.977 -5.673 2.672 1.00 88.44 208 ASN A O 1
ATOM 1674 N N . TYR A 1 209 ? 7.874 -6.311 2.151 1.00 88.19 209 TYR A N 1
ATOM 1675 C CA . TYR A 1 209 ? 7.994 -7.751 2.385 1.00 88.19 209 TYR A CA 1
ATOM 1676 C C . TYR A 1 209 ? 7.499 -8.521 1.140 1.00 88.19 209 TYR A C 1
ATOM 1678 O O . TYR A 1 209 ? 6.406 -9.092 1.156 1.00 88.19 209 TYR A O 1
ATOM 1686 N N . PRO A 1 210 ? 8.259 -8.489 0.024 1.00 84.12 210 PRO A N 1
ATOM 1687 C CA . PRO A 1 210 ? 7.912 -9.237 -1.183 1.00 84.12 210 PRO A CA 1
ATOM 1688 C C . PRO A 1 210 ? 7.759 -10.735 -0.878 1.00 84.12 210 PRO A C 1
ATOM 1690 O O . PRO A 1 210 ? 8.370 -11.254 0.055 1.00 84.12 210 PRO A O 1
ATOM 1693 N N . ASP A 1 211 ? 6.918 -11.415 -1.658 1.00 85.50 211 ASP A N 1
ATOM 1694 C CA . ASP A 1 211 ? 6.567 -12.837 -1.510 1.00 85.50 211 ASP A CA 1
ATOM 1695 C C . ASP A 1 211 ? 5.912 -13.259 -0.174 1.00 85.50 211 ASP A C 1
ATOM 1697 O O . ASP A 1 211 ? 5.648 -14.449 0.031 1.00 85.50 211 ASP A O 1
ATOM 1701 N N . GLU A 1 212 ? 5.566 -12.318 0.714 1.00 85.81 212 GLU A N 1
ATOM 1702 C CA . GLU A 1 212 ? 4.875 -12.600 1.977 1.00 85.81 212 GLU A CA 1
ATOM 1703 C C . GLU A 1 212 ? 3.464 -11.987 2.040 1.00 85.81 212 GLU A C 1
ATOM 1705 O O . GLU A 1 212 ? 3.240 -10.814 1.737 1.00 85.81 212 GLU A O 1
ATOM 1710 N N . VAL A 1 213 ? 2.492 -12.780 2.512 1.00 87.94 213 VAL A N 1
ATOM 1711 C CA . VAL A 1 213 ? 1.220 -12.245 3.024 1.00 87.94 213 VAL A CA 1
ATOM 1712 C C . VAL A 1 213 ? 1.414 -11.884 4.491 1.00 87.94 213 VAL A C 1
ATOM 1714 O O . VAL A 1 213 ? 1.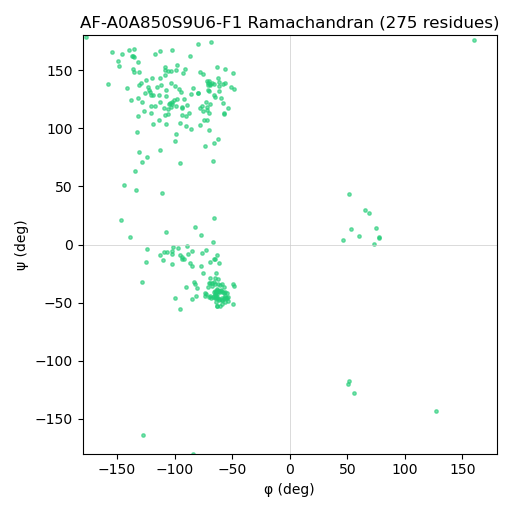876 -12.709 5.286 1.00 87.94 213 VAL A O 1
ATOM 1717 N N . HIS A 1 214 ? 1.018 -10.666 4.852 1.00 85.75 214 HIS A N 1
ATOM 1718 C CA . HIS A 1 214 ? 0.984 -10.186 6.232 1.00 85.75 214 HIS A CA 1
ATOM 1719 C C . HIS A 1 214 ? -0.465 -9.954 6.679 1.00 85.75 214 HIS A C 1
ATOM 1721 O O . HIS A 1 214 ? -1.382 -9.918 5.861 1.00 85.75 214 HIS A O 1
ATOM 1727 N N . THR A 1 215 ? -0.693 -9.775 7.981 1.00 83.38 215 THR A N 1
ATOM 1728 C CA . THR A 1 215 ? -2.034 -9.513 8.532 1.00 83.38 215 THR A CA 1
ATOM 1729 C C . THR A 1 215 ? -2.088 -8.197 9.303 1.00 83.38 215 THR A C 1
ATOM 1731 O O . THR A 1 215 ? -1.258 -7.936 10.168 1.00 83.38 215 THR A O 1
ATOM 1734 N N . LEU A 1 216 ? -3.107 -7.376 9.046 1.00 81.25 216 LEU A N 1
ATOM 1735 C CA . LEU A 1 216 ? -3.485 -6.252 9.900 1.00 81.25 216 LEU A CA 1
ATOM 1736 C C . LEU A 1 216 ? -4.596 -6.688 10.859 1.00 81.25 216 LEU A C 1
ATOM 1738 O O . LEU A 1 216 ? -5.762 -6.788 10.475 1.00 81.25 216 LEU A O 1
ATOM 1742 N N . HIS A 1 217 ? -4.235 -6.903 12.121 1.00 76.62 217 HIS A N 1
ATOM 1743 C CA . HIS A 1 217 ? -5.197 -7.174 13.186 1.00 76.62 217 HIS A CA 1
ATOM 1744 C C . HIS A 1 217 ? -6.032 -5.925 13.504 1.00 76.62 217 HIS A C 1
ATOM 1746 O O . HIS A 1 217 ? -5.502 -4.878 13.895 1.00 76.62 217 HIS A O 1
ATOM 1752 N N . HIS A 1 218 ? -7.352 -6.037 13.366 1.00 67.62 218 HIS A N 1
ATOM 1753 C CA . HIS A 1 218 ? -8.312 -4.963 13.595 1.00 67.62 218 HIS A CA 1
ATOM 1754 C C . HIS A 1 218 ? -9.373 -5.384 14.637 1.00 67.62 218 HIS A C 1
ATOM 1756 O O . HIS A 1 218 ? -10.529 -5.680 14.326 1.00 67.62 218 HIS A O 1
ATOM 1762 N N . HIS A 1 219 ? -8.950 -5.394 15.910 1.00 64.19 219 HIS A N 1
ATOM 1763 C CA . HIS A 1 219 ? -9.753 -5.718 17.099 1.00 64.19 219 HIS A CA 1
ATOM 1764 C C . HIS A 1 219 ? -9.939 -4.502 18.022 1.00 64.19 219 HIS A C 1
ATOM 1766 O O . HIS A 1 219 ? -8.961 -3.869 18.404 1.00 64.19 219 HIS A O 1
ATOM 1772 N N . LYS A 1 220 ? -11.187 -4.189 18.409 1.00 58.28 220 LYS A N 1
ATOM 1773 C CA . LYS A 1 220 ? -11.549 -3.086 19.320 1.00 58.28 220 LYS A CA 1
ATOM 1774 C C . LYS A 1 220 ? -11.975 -3.601 20.704 1.00 58.28 220 LYS A C 1
ATOM 1776 O O . LYS A 1 220 ? -13.130 -3.979 20.877 1.00 58.28 220 LYS A O 1
ATOM 1781 N N . GLU A 1 221 ? -11.101 -3.481 21.704 1.00 50.25 221 GLU A N 1
ATOM 1782 C CA . GLU A 1 221 ? -11.416 -3.804 23.104 1.00 50.25 221 GLU A CA 1
ATOM 1783 C C . GLU A 1 221 ? -11.523 -2.541 23.984 1.00 50.25 221 GLU A C 1
ATOM 1785 O O . GLU A 1 221 ? -10.550 -1.823 24.241 1.00 50.25 221 GLU A O 1
ATOM 1790 N N . GLY A 1 222 ? -12.738 -2.227 24.447 1.00 56.66 222 GLY A N 1
ATOM 1791 C CA . GLY A 1 222 ? -13.006 -1.083 25.327 1.00 56.66 222 GLY A CA 1
ATOM 1792 C C . GLY A 1 222 ? -12.435 0.248 24.805 1.00 56.66 222 GLY A C 1
ATOM 1793 O O . GLY A 1 222 ? -12.833 0.743 23.749 1.00 56.66 222 GLY A O 1
ATOM 1794 N N . LYS A 1 223 ? -11.503 0.845 25.568 1.00 38.28 223 LYS A N 1
ATOM 1795 C CA . LYS A 1 223 ? -10.750 2.064 25.196 1.00 38.28 223 LYS A CA 1
ATOM 1796 C C . LYS A 1 223 ? -9.313 1.788 24.702 1.00 38.28 223 LYS A C 1
ATOM 1798 O O . LYS A 1 223 ? -8.615 2.748 24.373 1.00 38.28 223 LYS A O 1
ATOM 1803 N N . LYS A 1 224 ? -8.833 0.535 24.678 1.00 40.03 224 LYS A N 1
ATOM 1804 C CA . LYS A 1 224 ? -7.425 0.186 24.390 1.00 40.03 224 LYS A CA 1
ATOM 1805 C C . LYS A 1 224 ? -7.289 -0.580 23.077 1.00 40.03 224 LYS A C 1
ATOM 1807 O O . LYS A 1 224 ? -7.656 -1.738 22.965 1.00 40.03 224 LYS A O 1
ATOM 1812 N N . VAL A 1 225 ? -6.758 0.126 22.080 1.00 44.41 225 VAL A N 1
ATOM 1813 C CA . VAL A 1 225 ? -6.756 -0.267 20.667 1.00 44.41 225 VAL A CA 1
ATOM 1814 C C . VAL A 1 225 ? -5.597 0.501 19.979 1.00 44.41 225 VAL A C 1
ATOM 1816 O O . VAL A 1 225 ? -5.399 1.674 20.310 1.00 44.41 225 VAL A O 1
ATOM 1819 N N . ILE A 1 226 ? -4.745 -0.019 19.079 1.00 50.88 226 ILE A N 1
ATOM 1820 C CA . ILE A 1 226 ? -4.585 -1.344 18.432 1.00 50.88 226 ILE A CA 1
ATOM 1821 C C . ILE A 1 226 ? -3.070 -1.686 18.334 1.00 50.88 226 ILE A C 1
ATOM 1823 O O . ILE A 1 226 ? -2.236 -0.788 18.493 1.00 50.88 226 ILE A O 1
ATOM 1827 N N . ARG A 1 227 ? -2.696 -2.936 18.011 1.00 45.72 227 ARG A N 1
ATOM 1828 C CA . ARG A 1 227 ? -1.369 -3.299 17.456 1.00 45.72 227 ARG A CA 1
ATOM 1829 C C . ARG A 1 227 ? -1.544 -3.696 15.983 1.00 45.72 227 ARG A C 1
ATOM 1831 O O . ARG A 1 227 ? -2.200 -4.691 15.714 1.00 45.72 227 ARG A O 1
ATOM 1838 N N . MET A 1 228 ? -0.937 -2.969 15.044 1.00 49.19 228 MET A N 1
ATOM 1839 C CA . MET A 1 228 ? -0.821 -3.417 13.646 1.00 49.19 228 MET A CA 1
ATOM 1840 C C . MET A 1 228 ? 0.573 -3.998 13.421 1.00 49.19 228 MET A C 1
ATOM 1842 O O . MET A 1 228 ? 1.501 -3.266 13.077 1.00 49.19 228 MET A O 1
ATOM 1846 N N . GLN A 1 229 ? 0.721 -5.298 13.657 1.00 50.50 229 GLN A N 1
ATOM 1847 C CA . GLN A 1 229 ? 1.960 -6.015 13.379 1.00 50.50 229 GLN A CA 1
ATOM 1848 C C . GLN A 1 229 ? 1.887 -6.639 11.992 1.00 50.50 229 GLN A C 1
ATOM 1850 O O . GLN A 1 229 ? 1.166 -7.607 11.790 1.00 50.50 229 GLN A O 1
ATOM 1855 N N . THR A 1 230 ? 2.690 -6.131 11.062 1.00 48.25 230 THR A N 1
ATOM 1856 C CA . THR A 1 230 ? 3.015 -6.832 9.821 1.00 48.25 230 THR A CA 1
ATOM 1857 C C . THR A 1 230 ? 3.815 -8.087 10.177 1.00 48.25 230 THR A C 1
ATOM 1859 O O . THR A 1 230 ? 5.043 -8.063 10.190 1.00 48.25 230 THR A O 1
ATOM 1862 N N . ARG A 1 231 ? 3.132 -9.201 10.451 1.00 51.25 231 ARG A N 1
ATOM 1863 C CA . ARG A 1 231 ? 3.749 -10.520 10.641 1.00 51.25 231 ARG A CA 1
ATOM 1864 C C . ARG A 1 231 ? 3.372 -11.444 9.485 1.00 51.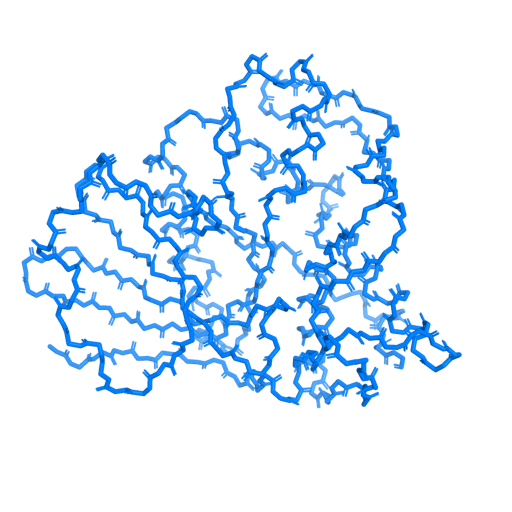25 231 ARG A C 1
ATOM 1866 O O . ARG A 1 231 ? 2.205 -11.477 9.102 1.00 51.25 231 ARG A O 1
ATOM 1873 N N . LYS A 1 232 ? 4.361 -12.194 8.993 1.00 44.81 232 LYS A N 1
ATOM 1874 C CA . LYS A 1 232 ? 4.198 -13.312 8.062 1.00 44.81 232 LYS A CA 1
ATOM 1875 C C . LYS A 1 232 ? 3.099 -14.261 8.541 1.00 44.81 232 LYS A C 1
ATOM 1877 O O . LYS A 1 232 ? 3.074 -14.631 9.719 1.00 44.81 232 LYS A O 1
ATOM 1882 N N . VAL A 1 233 ? 2.207 -14.664 7.640 1.00 44.91 233 VAL A N 1
ATOM 1883 C CA . VAL A 1 233 ? 1.201 -15.697 7.923 1.00 44.91 233 VAL A CA 1
ATOM 1884 C C . VAL A 1 233 ? 1.882 -17.071 7.975 1.00 44.91 233 VAL A C 1
ATOM 1886 O O . VAL A 1 233 ? 1.912 -17.802 6.988 1.00 44.91 233 VAL A O 1
ATOM 1889 N N . ASP A 1 234 ? 2.438 -17.421 9.137 1.00 33.59 234 ASP A N 1
ATOM 1890 C CA . ASP A 1 234 ? 2.820 -18.803 9.446 1.00 33.59 234 ASP A CA 1
ATOM 1891 C C . ASP A 1 234 ? 1.549 -19.652 9.626 1.00 33.59 234 ASP A C 1
ATOM 1893 O O . ASP A 1 234 ? 0.610 -19.259 10.327 1.00 33.59 234 ASP A O 1
ATOM 1897 N N . SER A 1 235 ? 1.513 -20.814 8.975 1.00 30.81 235 SER A N 1
ATOM 1898 C CA . SER A 1 235 ? 0.331 -21.673 8.870 1.00 30.81 235 SER A CA 1
ATOM 1899 C C . SER A 1 235 ? -0.195 -22.189 10.218 1.00 30.81 235 SER A C 1
ATOM 1901 O O . SER A 1 235 ? 0.550 -22.655 11.078 1.00 30.81 235 SER A O 1
ATOM 1903 N N . ASP A 1 236 ? -1.522 -22.148 10.363 1.00 30.58 236 ASP A N 1
ATOM 1904 C CA . ASP A 1 236 ? -2.360 -22.963 11.259 1.00 30.58 236 ASP A CA 1
ATOM 1905 C C . ASP A 1 236 ? -2.021 -23.020 12.765 1.00 30.58 236 ASP A C 1
ATOM 1907 O O . ASP A 1 236 ? -2.595 -23.829 13.498 1.00 30.58 236 ASP A O 1
ATOM 1911 N N . ARG A 1 237 ? -1.154 -22.138 13.285 1.00 29.08 237 ARG A N 1
ATOM 1912 C CA . ARG A 1 237 ? -0.839 -22.051 14.727 1.00 29.08 237 ARG A CA 1
ATOM 1913 C C . ARG A 1 237 ? -0.830 -20.628 15.291 1.00 29.08 237 ARG A C 1
ATOM 1915 O O . ARG A 1 237 ? 0.155 -20.181 15.873 1.00 29.08 237 ARG A O 1
ATOM 1922 N N . PHE A 1 238 ? -1.985 -19.965 15.255 1.00 34.81 238 PHE A N 1
ATOM 1923 C CA . PHE A 1 238 ? -2.281 -18.856 16.175 1.00 34.81 238 PHE A CA 1
ATOM 1924 C C . PHE A 1 238 ? -3.065 -19.354 17.398 1.00 34.81 238 PHE A C 1
ATOM 1926 O O . PHE A 1 238 ? -4.248 -19.083 17.586 1.00 34.81 238 PHE A O 1
ATOM 1933 N N . THR A 1 239 ? -2.376 -20.110 18.254 1.00 30.11 239 THR A N 1
ATOM 1934 C CA . THR A 1 239 ? -2.881 -20.545 19.561 1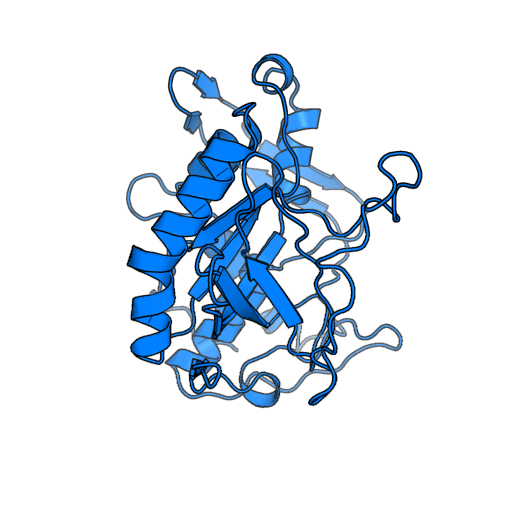.00 30.11 239 THR A CA 1
ATOM 1935 C C . THR A 1 239 ? -2.793 -19.410 20.584 1.00 30.11 239 THR A C 1
ATOM 1937 O O . THR A 1 239 ? -1.703 -19.175 21.098 1.00 30.11 239 THR A O 1
ATOM 1940 N N . ASN A 1 240 ? -3.918 -18.754 20.905 1.00 29.75 240 ASN A N 1
ATOM 1941 C CA . ASN A 1 240 ? -4.233 -17.990 22.139 1.00 29.75 240 ASN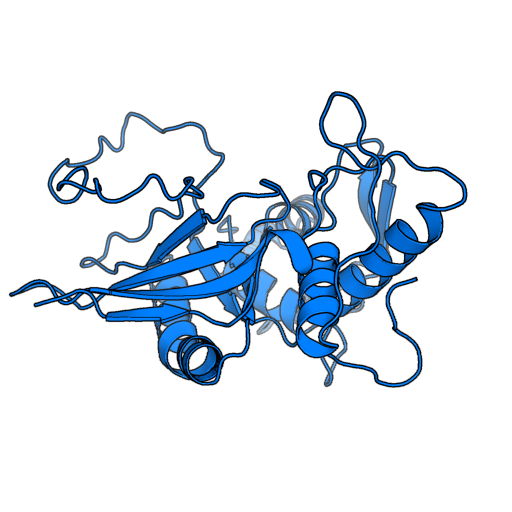 A CA 1
ATOM 1942 C C . ASN A 1 240 ? -3.213 -16.982 22.734 1.00 29.75 240 ASN A C 1
ATOM 1944 O O . ASN A 1 240 ? -3.486 -16.397 23.785 1.00 29.75 240 ASN A O 1
ATOM 1948 N N . TYR A 1 241 ? -2.068 -16.740 22.102 1.00 29.08 241 TYR A N 1
ATOM 1949 C CA . TYR A 1 241 ? -1.058 -15.794 22.565 1.00 29.08 241 TYR A CA 1
ATOM 1950 C C . TYR A 1 241 ? -1.570 -14.357 22.392 1.00 29.08 241 TYR A C 1
ATOM 1952 O O . TYR A 1 241 ? -2.072 -13.991 21.333 1.00 29.08 241 TYR A O 1
ATOM 1960 N N . ASP A 1 242 ? -1.415 -13.551 23.443 1.00 35.47 242 ASP A N 1
ATOM 1961 C CA . ASP A 1 242 ? -1.694 -12.108 23.483 1.00 35.47 242 ASP A CA 1
ATOM 1962 C C . ASP A 1 242 ? -3.164 -11.626 23.391 1.00 35.47 242 ASP A C 1
ATOM 1964 O O . ASP A 1 242 ? -3.401 -10.463 23.072 1.00 35.47 242 ASP A O 1
ATOM 1968 N N . TYR A 1 243 ? -4.149 -12.439 23.811 1.00 34.25 243 TYR A N 1
ATOM 1969 C CA . TYR A 1 243 ? -5.445 -11.899 24.294 1.00 34.25 243 TYR A CA 1
ATOM 1970 C C . TYR A 1 243 ? -5.457 -11.621 25.809 1.00 34.25 243 TYR A C 1
ATOM 1972 O O . TYR A 1 243 ? -6.034 -10.632 26.243 1.00 34.25 243 TYR A O 1
ATOM 1980 N N . ASN A 1 244 ? -4.791 -12.460 26.615 1.00 28.94 244 ASN A N 1
ATOM 1981 C CA . ASN A 1 244 ? -4.763 -12.337 28.085 1.00 28.94 244 ASN A CA 1
ATOM 1982 C C . ASN A 1 244 ? -3.413 -11.883 28.662 1.00 28.94 244 ASN A C 1
ATOM 1984 O O . ASN A 1 244 ? -3.319 -11.643 29.867 1.00 28.94 244 ASN A O 1
ATOM 1988 N N . SER A 1 245 ? -2.356 -11.758 27.852 1.00 32.22 245 SER A N 1
ATOM 1989 C CA . SER A 1 245 ? -1.124 -11.135 28.334 1.00 32.22 245 SER A CA 1
ATOM 1990 C C . SER A 1 245 ? -1.365 -9.626 28.427 1.00 32.22 245 SER A C 1
ATOM 1992 O O . SER A 1 245 ? -1.472 -8.905 27.434 1.00 32.22 245 SER A O 1
ATOM 1994 N N . GLY A 1 246 ? -1.479 -9.129 29.659 1.00 33.09 246 GLY A N 1
ATOM 1995 C CA . GLY A 1 246 ? -1.408 -7.701 29.926 1.00 33.09 246 GLY A CA 1
ATOM 1996 C C . GLY A 1 246 ? -0.030 -7.202 29.507 1.00 33.09 246 GLY A C 1
ATOM 1997 O O . GLY A 1 246 ? 0.906 -7.265 30.297 1.00 33.09 246 GLY A O 1
ATOM 1998 N N . VAL A 1 247 ? 0.095 -6.757 28.254 1.00 35.25 247 VAL A N 1
ATOM 1999 C CA . VAL A 1 247 ? 1.350 -6.255 27.688 1.00 35.25 247 VAL A CA 1
ATOM 2000 C C . VAL A 1 247 ? 1.878 -5.158 28.597 1.00 35.25 247 VAL A C 1
ATOM 2002 O O . VAL A 1 247 ? 1.224 -4.123 28.762 1.00 35.25 247 VAL A O 1
ATOM 2005 N N . ASP A 1 248 ? 3.058 -5.398 29.165 1.00 34.12 248 ASP A N 1
ATOM 2006 C CA . ASP A 1 248 ? 3.723 -4.443 30.034 1.00 34.12 248 ASP A CA 1
ATOM 2007 C C . ASP A 1 248 ? 3.917 -3.119 29.286 1.00 34.12 248 ASP A C 1
ATOM 2009 O O . ASP A 1 248 ? 4.678 -3.013 28.322 1.00 34.12 248 ASP A O 1
ATOM 2013 N N . VAL A 1 249 ? 3.198 -2.094 29.742 1.00 36.19 249 VAL A N 1
ATOM 2014 C CA . VAL A 1 249 ? 3.250 -0.742 29.177 1.00 36.19 249 VAL A CA 1
ATOM 2015 C C . VAL A 1 249 ? 4.620 -0.084 29.366 1.00 36.19 249 VAL A C 1
ATOM 2017 O O . VAL A 1 249 ? 4.883 0.935 28.729 1.00 36.19 249 VAL A O 1
ATOM 2020 N N . ASN A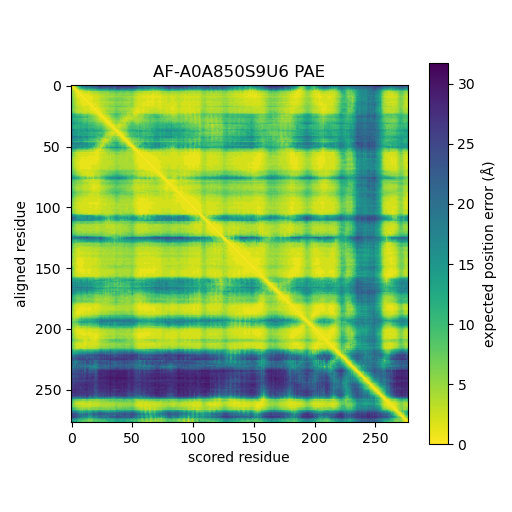 1 250 ? 5.483 -0.668 30.204 1.00 29.00 250 ASN A N 1
ATOM 2021 C CA . ASN A 1 250 ? 6.823 -0.182 30.509 1.00 29.00 250 ASN A CA 1
ATOM 2022 C C . ASN A 1 250 ? 7.921 -0.811 29.637 1.00 29.00 250 ASN A C 1
ATOM 2024 O O . ASN A 1 250 ? 9.036 -0.293 29.637 1.00 29.00 250 ASN A O 1
ATOM 2028 N N . ASN A 1 251 ? 7.627 -1.867 28.864 1.00 28.38 251 ASN A N 1
ATOM 2029 C CA . ASN A 1 251 ? 8.605 -2.511 27.983 1.00 28.38 251 ASN A CA 1
ATOM 2030 C C . ASN A 1 251 ? 8.245 -2.304 26.494 1.00 28.38 251 ASN A C 1
ATOM 2032 O O . ASN A 1 251 ? 7.608 -3.157 25.865 1.00 28.38 251 ASN A O 1
ATOM 2036 N N . PRO A 1 252 ? 8.586 -1.138 25.907 1.00 29.44 252 PRO A N 1
ATOM 2037 C CA . PRO A 1 252 ? 8.242 -0.828 24.529 1.00 29.44 252 PRO A CA 1
ATOM 2038 C C . PRO A 1 252 ? 9.051 -1.689 23.552 1.00 29.44 252 PRO A C 1
ATOM 2040 O O . PRO A 1 252 ? 10.252 -1.489 23.369 1.00 29.44 252 PRO A O 1
ATOM 2043 N N . LEU A 1 253 ? 8.356 -2.578 22.834 1.00 34.22 253 LEU A N 1
ATOM 2044 C CA . LEU A 1 253 ? 8.873 -3.172 21.597 1.00 34.22 253 LEU A CA 1
ATOM 2045 C C . LEU A 1 253 ? 9.419 -2.070 20.664 1.00 34.22 253 LEU A C 1
ATOM 2047 O O . LEU A 1 253 ? 8.868 -0.959 20.647 1.00 34.22 253 LEU A O 1
ATOM 2051 N N . PRO A 1 254 ? 10.468 -2.355 19.865 1.00 29.81 254 PRO A N 1
ATOM 2052 C CA . PRO A 1 254 ? 11.085 -1.366 18.988 1.00 29.81 254 PRO A CA 1
ATOM 2053 C C . PRO A 1 254 ? 10.029 -0.662 18.129 1.00 29.81 254 PRO A C 1
ATOM 2055 O O . PRO A 1 254 ? 9.128 -1.293 17.579 1.00 29.81 254 PRO A O 1
ATOM 2058 N N . SER A 1 255 ? 10.145 0.666 18.037 1.00 32.62 255 SER A N 1
ATOM 2059 C CA . SER A 1 255 ? 9.087 1.620 17.637 1.00 32.62 255 SER A CA 1
ATOM 2060 C C . SER A 1 255 ? 8.561 1.546 16.182 1.00 32.62 255 SER A C 1
ATOM 2062 O O . SER A 1 255 ? 8.007 2.518 15.653 1.00 32.62 255 SER A O 1
ATOM 2064 N N . ASN A 1 256 ? 8.716 0.400 15.518 1.00 41.16 256 ASN A N 1
ATOM 2065 C CA . ASN A 1 256 ? 8.636 0.220 14.071 1.00 41.16 256 ASN A CA 1
ATOM 2066 C C . ASN A 1 256 ? 7.330 -0.385 13.528 1.00 41.16 256 ASN A C 1
ATOM 2068 O O . ASN A 1 256 ? 7.158 -0.367 12.317 1.00 41.16 256 ASN A O 1
ATOM 2072 N N . GLY A 1 257 ? 6.387 -0.819 14.373 1.00 48.25 257 GLY A N 1
ATOM 2073 C CA . GLY A 1 257 ? 5.157 -1.501 13.925 1.00 48.25 257 GLY A CA 1
ATOM 2074 C C . GLY A 1 257 ? 3.901 -1.171 14.737 1.00 48.25 257 GLY A C 1
ATOM 2075 O O . GLY A 1 257 ? 3.237 -2.069 15.244 1.00 48.25 257 GLY A O 1
ATOM 2076 N N . ILE A 1 258 ? 3.590 0.116 14.931 1.00 61.88 258 ILE A N 1
ATOM 2077 C CA . ILE A 1 258 ? 2.318 0.540 15.543 1.00 61.88 258 ILE A CA 1
ATOM 2078 C C . ILE A 1 258 ? 1.695 1.638 14.686 1.00 61.88 258 ILE A C 1
ATOM 2080 O O . ILE A 1 258 ? 2.186 2.768 14.655 1.00 61.88 258 ILE A O 1
ATOM 2084 N N . PHE A 1 259 ? 0.589 1.296 14.031 1.00 73.94 259 PHE A N 1
ATOM 2085 C CA . PHE A 1 259 ? -0.294 2.226 13.338 1.00 73.94 259 PHE A CA 1
ATOM 2086 C C . PHE A 1 259 ? -1.555 2.480 14.179 1.00 73.94 259 PHE A C 1
ATOM 2088 O O . PHE A 1 259 ? -1.995 1.620 14.941 1.00 73.94 259 PHE A O 1
ATOM 2095 N N . ARG A 1 260 ? -2.132 3.681 14.065 1.00 76.75 260 ARG A N 1
ATOM 2096 C CA . ARG A 1 260 ? -3.315 4.130 14.826 1.00 76.75 260 ARG A CA 1
ATOM 2097 C C . ARG A 1 260 ? -4.639 3.984 14.070 1.00 76.75 260 ARG A C 1
ATOM 2099 O O . ARG A 1 260 ? -5.670 4.329 14.632 1.00 76.75 260 ARG A O 1
ATOM 2106 N N . GLY A 1 261 ? -4.603 3.544 12.815 1.00 81.88 261 GLY A N 1
ATOM 2107 C CA . GLY A 1 261 ? -5.770 3.349 11.958 1.00 81.88 261 GLY A CA 1
ATOM 2108 C C . GLY A 1 261 ? -5.394 3.319 10.480 1.00 81.88 261 GLY A C 1
ATOM 2109 O O . GLY A 1 261 ? -4.230 3.522 10.129 1.00 81.88 261 GLY A O 1
ATOM 2110 N N . PHE A 1 262 ? -6.378 3.056 9.628 1.00 88.62 262 PHE A N 1
ATOM 2111 C CA . PHE A 1 262 ? -6.212 2.911 8.186 1.00 88.62 262 PHE A CA 1
ATOM 2112 C C . PHE A 1 262 ? -7.457 3.360 7.423 1.00 88.62 262 PHE A C 1
ATOM 2114 O O . PHE A 1 262 ? -8.565 3.374 7.958 1.00 88.62 262 PHE A O 1
ATOM 2121 N N . PHE A 1 263 ? -7.276 3.693 6.150 1.00 90.75 263 PHE A N 1
ATOM 2122 C CA . PHE A 1 263 ? -8.378 3.902 5.220 1.00 90.75 263 PHE A CA 1
ATOM 2123 C C . PHE A 1 263 ? -7.986 3.503 3.799 1.00 90.75 263 PHE A C 1
ATOM 2125 O O . PHE A 1 263 ? -6.821 3.571 3.424 1.00 90.75 263 PHE A O 1
ATOM 2132 N N . ASN A 1 264 ? -8.982 3.134 3.004 1.00 93.19 264 ASN A N 1
ATOM 2133 C CA . ASN A 1 264 ? -8.887 2.961 1.560 1.00 93.19 264 ASN A CA 1
ATOM 2134 C C . ASN A 1 264 ? -8.512 4.271 0.846 1.00 93.19 264 ASN A C 1
ATOM 2136 O O . ASN A 1 264 ? -9.139 5.307 1.093 1.00 93.19 264 ASN A O 1
ATOM 2140 N N . THR A 1 265 ? -7.535 4.230 -0.059 1.00 91.56 265 THR A N 1
ATOM 2141 C CA . THR A 1 265 ? -7.229 5.349 -0.966 1.00 91.56 265 THR A CA 1
ATOM 2142 C C . THR A 1 265 ? -8.006 5.215 -2.276 1.00 91.56 265 THR A C 1
ATOM 2144 O O . THR A 1 265 ? -8.351 4.110 -2.700 1.00 91.56 265 THR A O 1
ATOM 2147 N N . THR A 1 266 ? -8.322 6.344 -2.914 1.00 86.44 266 THR A N 1
ATOM 2148 C CA . THR A 1 266 ? -9.041 6.344 -4.195 1.00 86.44 266 THR A CA 1
ATOM 2149 C C . THR A 1 266 ? -8.105 5.869 -5.299 1.00 86.44 266 THR A C 1
ATOM 2151 O O . THR A 1 266 ? -7.015 6.414 -5.471 1.00 86.44 266 THR A O 1
ATOM 2154 N N . TYR A 1 267 ? -8.498 4.814 -6.003 1.00 86.62 267 TYR A N 1
ATOM 2155 C CA . TYR A 1 267 ? -7.677 4.162 -7.016 1.00 86.62 267 TYR A CA 1
ATOM 2156 C C . TYR A 1 267 ? -8.217 4.479 -8.410 1.00 86.62 267 TYR A C 1
ATOM 2158 O O . TYR A 1 267 ? -9.404 4.285 -8.671 1.00 86.62 267 TYR A O 1
ATOM 2166 N N . PHE A 1 268 ? -7.329 4.957 -9.282 1.00 76.75 268 PHE A N 1
ATOM 2167 C CA . PHE A 1 268 ? -7.655 5.458 -10.614 1.00 76.75 268 PHE A CA 1
ATOM 2168 C C . PHE A 1 268 ? -7.072 4.551 -11.686 1.00 76.75 268 PHE A C 1
ATOM 2170 O O . PHE A 1 268 ? -5.851 4.368 -11.734 1.00 76.75 268 PHE A O 1
ATOM 2177 N N . ILE A 1 269 ? -7.941 4.043 -12.560 1.00 65.19 269 ILE A N 1
ATOM 2178 C CA . ILE A 1 269 ? -7.561 3.452 -13.844 1.00 65.19 269 ILE A CA 1
ATOM 2179 C C . ILE A 1 269 ? -7.785 4.528 -14.901 1.00 65.19 269 ILE A C 1
ATOM 2181 O O . ILE A 1 269 ? -8.901 4.714 -15.384 1.00 65.19 269 ILE A O 1
ATOM 2185 N N . ASP A 1 270 ? -6.722 5.250 -15.231 1.00 59.03 270 ASP A N 1
ATOM 2186 C CA . ASP A 1 270 ? -6.720 6.174 -16.359 1.00 59.03 270 ASP A CA 1
ATOM 2187 C C . ASP A 1 270 ? -6.369 5.353 -17.610 1.00 59.03 270 ASP A C 1
ATOM 2189 O O . ASP A 1 270 ? -5.224 4.929 -17.784 1.00 59.03 270 ASP A O 1
ATOM 2193 N N . LYS A 1 271 ? -7.395 4.984 -18.388 1.00 50.69 271 LYS A N 1
ATOM 2194 C CA . LYS A 1 271 ? -7.382 3.781 -19.247 1.00 50.69 271 LYS A CA 1
ATOM 2195 C C . LYS A 1 271 ? -6.437 3.822 -20.452 1.00 50.69 271 LYS A C 1
ATOM 2197 O O . LYS A 1 271 ? -6.209 2.770 -21.040 1.00 50.69 271 LYS A O 1
ATOM 2202 N N . GLU A 1 272 ? -5.920 4.987 -20.838 1.00 51.09 272 GLU A N 1
ATOM 2203 C CA . GLU A 1 272 ? -5.265 5.160 -22.147 1.00 51.09 272 GLU A CA 1
ATOM 2204 C C . GLU A 1 272 ? -3.737 5.353 -22.096 1.00 51.09 272 GLU A C 1
ATOM 2206 O O . GLU A 1 272 ? -3.084 5.188 -23.122 1.00 51.09 272 GLU A O 1
ATOM 2211 N N . GLU A 1 273 ? -3.128 5.626 -20.931 1.00 51.66 273 GLU A N 1
ATOM 2212 C CA . GLU A 1 273 ? -1.691 5.984 -20.858 1.00 51.66 273 GLU A CA 1
ATOM 2213 C C . GLU A 1 273 ? -0.814 5.105 -19.942 1.00 51.66 273 GLU A C 1
ATOM 2215 O O . GLU A 1 273 ? 0.392 5.343 -19.842 1.00 51.66 273 GLU A O 1
ATOM 2220 N N . ARG A 1 274 ? -1.376 4.130 -19.209 1.00 64.38 274 ARG A N 1
ATOM 2221 C CA . ARG A 1 274 ? -0.692 3.547 -18.030 1.00 64.38 274 ARG A CA 1
ATOM 2222 C C . ARG A 1 274 ? -0.703 2.019 -17.961 1.00 64.38 274 ARG A C 1
ATOM 2224 O O . ARG A 1 274 ? -0.904 1.464 -16.888 1.00 64.38 274 ARG A O 1
ATOM 2231 N N . ILE A 1 275 ? -0.375 1.356 -19.066 1.00 73.44 275 ILE A N 1
ATOM 2232 C CA . ILE A 1 275 ? 0.042 -0.058 -19.047 1.00 73.44 275 ILE A CA 1
ATOM 2233 C C . ILE A 1 275 ? 1.448 -0.147 -18.421 1.00 73.44 275 ILE A C 1
ATOM 2235 O O . ILE A 1 275 ? 2.299 0.703 -18.700 1.00 73.44 275 ILE A O 1
ATOM 2239 N N . MET A 1 276 ? 1.700 -1.151 -17.575 1.00 80.12 276 MET A N 1
ATOM 2240 C CA . MET A 1 276 ? 3.042 -1.385 -17.023 1.00 80.12 276 MET A CA 1
ATOM 2241 C C . MET A 1 276 ? 4.020 -1.802 -18.147 1.00 80.12 276 MET A C 1
ATOM 2243 O O . MET A 1 276 ? 3.668 -2.692 -18.923 1.00 80.12 276 MET A O 1
ATOM 2247 N N . PRO A 1 277 ? 5.195 -1.149 -18.269 1.00 76.19 277 PRO A N 1
ATOM 2248 C CA . PRO A 1 277 ? 6.143 -1.369 -19.366 1.00 76.19 277 PRO A CA 1
ATOM 2249 C C . PRO A 1 277 ? 6.973 -2.651 -19.226 1.00 76.19 277 PRO A C 1
ATOM 2251 O O . PRO A 1 277 ? 7.249 -3.041 -18.069 1.00 76.19 277 PRO A O 1
#